Protein AF-A0A8J9RQD0-F1 (afdb_monomer)

Structure (mmCIF, N/CA/C/O backbone):
data_AF-A0A8J9RQD0-F1
#
_entry.id   AF-A0A8J9RQD0-F1
#
loop_
_atom_site.group_PDB
_atom_site.id
_atom_site.type_symbol
_atom_site.label_atom_id
_atom_site.label_alt_id
_atom_site.label_comp_id
_atom_site.label_asym_id
_atom_site.label_entity_id
_atom_site.label_seq_id
_atom_site.pdbx_PDB_ins_code
_atom_site.Cartn_x
_atom_site.Cartn_y
_atom_site.Cartn_z
_atom_site.occupancy
_atom_site.B_iso_or_equiv
_atom_site.auth_seq_id
_atom_site.auth_comp_id
_atom_site.auth_asym_id
_atom_site.auth_atom_id
_atom_site.pdbx_PDB_model_num
ATOM 1 N N . MET A 1 1 ? 3.230 -4.554 13.600 1.00 81.38 1 MET A N 1
ATOM 2 C CA . MET A 1 1 ? 1.837 -4.261 14.016 1.00 81.38 1 MET A CA 1
ATOM 3 C C . MET A 1 1 ? 1.713 -3.074 14.984 1.00 81.38 1 MET A C 1
ATOM 5 O O . MET A 1 1 ? 0.999 -2.140 14.651 1.00 81.38 1 MET A O 1
ATOM 9 N N . SER A 1 2 ? 2.379 -3.054 16.151 1.00 90.56 2 SER A N 1
ATOM 10 C CA . SER A 1 2 ? 2.193 -1.995 17.175 1.00 90.56 2 SER A CA 1
ATOM 11 C C . SER A 1 2 ? 2.516 -0.573 16.692 1.00 90.56 2 SER A C 1
ATOM 13 O O . SER A 1 2 ? 1.744 0.348 16.950 1.00 90.56 2 SER A O 1
ATOM 15 N N . LEU A 1 3 ? 3.617 -0.399 15.952 1.00 93.81 3 LEU A N 1
ATOM 16 C CA . LEU A 1 3 ? 3.977 0.883 15.334 1.00 93.81 3 LEU A CA 1
ATOM 17 C C . LEU A 1 3 ? 2.898 1.364 14.356 1.00 93.81 3 LEU A C 1
ATOM 19 O O . LEU A 1 3 ? 2.492 2.519 14.419 1.00 93.81 3 LEU A O 1
ATOM 23 N N . PHE A 1 4 ? 2.407 0.466 13.497 1.00 94.44 4 PHE A N 1
ATOM 24 C CA . PHE A 1 4 ? 1.380 0.783 12.505 1.00 94.44 4 PHE A CA 1
ATOM 25 C C . PHE A 1 4 ? 0.093 1.281 13.169 1.00 94.44 4 PHE A C 1
ATOM 27 O O . PHE A 1 4 ? -0.372 2.367 12.840 1.00 94.44 4 PHE A O 1
ATOM 34 N N . ARG A 1 5 ? -0.418 0.556 14.179 1.00 95.50 5 ARG A N 1
ATOM 35 C CA . ARG A 1 5 ? -1.588 0.994 14.961 1.00 95.50 5 ARG A CA 1
ATOM 36 C C . ARG A 1 5 ? -1.371 2.385 15.552 1.00 95.50 5 ARG A C 1
ATOM 38 O O . ARG A 1 5 ? -2.235 3.235 15.407 1.00 95.50 5 ARG A O 1
ATOM 45 N N . ARG A 1 6 ? -0.212 2.634 16.170 1.00 97.00 6 ARG A N 1
ATOM 46 C CA . ARG A 1 6 ? 0.107 3.945 16.754 1.00 97.00 6 ARG A CA 1
ATOM 47 C C . ARG A 1 6 ? 0.029 5.065 15.717 1.00 97.00 6 ARG A C 1
ATOM 49 O O . ARG A 1 6 ? -0.615 6.068 15.972 1.00 97.00 6 ARG A O 1
ATOM 56 N N . LYS A 1 7 ? 0.607 4.863 14.531 1.00 96.88 7 LYS A N 1
ATOM 57 C CA . LYS A 1 7 ? 0.544 5.848 13.442 1.00 96.88 7 LYS A CA 1
ATOM 58 C C . LYS A 1 7 ? -0.862 6.054 12.887 1.00 96.88 7 LYS A C 1
ATOM 60 O O . LYS A 1 7 ? -1.206 7.176 12.535 1.00 96.88 7 LYS A O 1
ATOM 65 N N . MET A 1 8 ? -1.687 5.008 12.856 1.00 95.88 8 MET A N 1
ATOM 66 C CA . MET A 1 8 ? -3.107 5.161 12.536 1.00 95.88 8 MET A CA 1
ATOM 67 C C . MET A 1 8 ? -3.838 5.993 13.594 1.00 95.88 8 MET A C 1
ATOM 69 O O . MET A 1 8 ? -4.571 6.901 13.225 1.00 95.88 8 MET A O 1
ATOM 73 N N . ILE A 1 9 ? -3.610 5.732 14.887 1.00 96.12 9 ILE A N 1
ATOM 74 C CA . ILE A 1 9 ? -4.209 6.507 15.988 1.00 96.12 9 ILE A CA 1
ATOM 75 C C . ILE A 1 9 ? -3.805 7.979 15.881 1.00 96.12 9 ILE A C 1
ATOM 77 O O . ILE A 1 9 ? -4.676 8.842 15.933 1.00 96.12 9 ILE A O 1
ATOM 81 N N . ASP A 1 10 ? -2.516 8.263 15.670 1.00 95.88 10 ASP A N 1
ATOM 82 C CA . ASP A 1 10 ? -2.005 9.631 15.519 1.00 95.88 10 ASP A CA 1
ATOM 83 C C . ASP A 1 10 ? -2.705 10.373 14.361 1.00 95.88 10 ASP A C 1
ATOM 85 O O . ASP A 1 10 ? -3.019 11.555 14.477 1.00 95.88 10 ASP A O 1
ATOM 89 N N . ALA A 1 11 ? -2.975 9.682 13.248 1.00 93.25 11 ALA A N 1
ATOM 90 C CA . ALA A 1 11 ? -3.614 10.266 12.068 1.00 93.25 11 ALA A CA 1
ATOM 91 C C . ALA A 1 11 ? -5.146 10.398 12.180 1.00 93.25 11 ALA A C 1
ATOM 93 O O . ALA A 1 11 ? -5.733 11.289 11.563 1.00 93.25 11 ALA A O 1
ATOM 94 N N . ILE A 1 12 ? -5.798 9.500 12.923 1.00 93.38 12 ILE A N 1
ATOM 95 C CA . ILE A 1 12 ? -7.261 9.449 13.096 1.00 93.38 12 ILE A CA 1
ATOM 96 C C . ILE A 1 12 ? -7.713 10.321 14.279 1.00 93.38 12 ILE A C 1
ATOM 98 O O . ILE A 1 12 ? -8.822 10.853 14.265 1.00 93.38 12 ILE A O 1
ATOM 102 N N . GLY A 1 13 ? -6.871 10.467 15.304 1.00 94.44 13 GLY A N 1
ATOM 103 C CA . GLY A 1 13 ? -7.180 11.168 16.554 1.00 94.44 13 GLY A CA 1
ATOM 104 C C . GLY A 1 13 ? -7.944 10.327 17.584 1.00 94.44 13 GLY A C 1
ATOM 105 O O . GLY A 1 13 ? -8.288 10.832 18.650 1.00 94.44 13 GLY A O 1
ATOM 106 N N . SER A 1 14 ? -8.206 9.050 17.297 1.00 92.81 14 SER A N 1
ATOM 107 C CA . SER A 1 14 ? -8.877 8.115 18.207 1.00 92.81 14 SER A CA 1
ATOM 108 C C . SER A 1 14 ? -8.362 6.690 18.018 1.00 92.81 14 SER A C 1
ATOM 110 O O . SER A 1 14 ? -7.900 6.333 16.933 1.00 92.81 14 SER A O 1
ATOM 112 N N . ASP A 1 15 ? -8.479 5.863 19.057 1.00 95.12 15 ASP A N 1
ATOM 113 C CA . ASP A 1 15 ? -8.129 4.440 19.014 1.00 95.12 15 ASP A CA 1
ATOM 114 C C . ASP A 1 15 ? -9.377 3.540 18.984 1.00 95.12 15 ASP A C 1
ATOM 116 O O . ASP A 1 15 ? -10.473 3.957 19.357 1.00 95.12 15 ASP A O 1
ATOM 120 N N . SER A 1 16 ? -9.196 2.293 18.550 1.00 94.19 16 SER A N 1
ATOM 121 C CA . SER A 1 16 ? -10.214 1.246 18.571 1.00 94.19 16 SER A CA 1
ATOM 122 C C . SER A 1 16 ? -10.214 0.496 19.905 1.00 94.19 16 SER A C 1
ATOM 124 O O . SER A 1 16 ? -9.159 0.149 20.445 1.00 94.19 16 SER A O 1
ATOM 126 N N . ASN A 1 17 ? -11.404 0.140 20.391 1.00 94.69 17 ASN A N 1
ATOM 127 C CA . ASN A 1 17 ? -11.563 -0.760 21.539 1.00 94.69 17 ASN A CA 1
ATOM 128 C C . ASN A 1 17 ? -11.160 -2.212 21.217 1.00 94.69 17 ASN A C 1
ATOM 130 O O . ASN A 1 17 ? -10.960 -3.021 22.127 1.00 94.69 17 ASN A O 1
ATOM 134 N N . ASN A 1 18 ? -11.019 -2.550 19.931 1.00 95.12 18 ASN A N 1
ATOM 135 C CA . ASN A 1 18 ? -10.609 -3.876 19.494 1.00 95.12 18 ASN A CA 1
ATOM 136 C C . ASN A 1 18 ? -9.109 -4.116 19.744 1.00 95.12 18 ASN A C 1
ATOM 138 O O . ASN A 1 18 ? -8.298 -3.208 19.984 1.00 95.12 18 ASN A O 1
ATOM 142 N N . LYS A 1 19 ? -8.710 -5.386 19.661 1.00 94.00 19 LYS A N 1
ATOM 143 C CA . LYS A 1 19 ? -7.322 -5.831 19.839 1.00 94.00 19 LYS A CA 1
ATOM 144 C C . LYS A 1 19 ? -6.782 -6.456 18.558 1.00 94.00 19 LYS A C 1
ATOM 146 O O . LYS A 1 19 ? -7.533 -6.842 17.672 1.00 94.00 19 LYS A O 1
ATOM 151 N N . GLY A 1 20 ? -5.456 -6.555 18.478 1.00 94.25 20 GLY A N 1
ATOM 152 C CA . GLY A 1 20 ? -4.785 -7.243 17.378 1.00 94.25 20 GLY A CA 1
ATOM 153 C C . GLY A 1 20 ? -5.142 -6.669 16.006 1.00 94.25 20 GLY A C 1
ATOM 154 O O . GLY A 1 20 ? -5.131 -5.452 15.815 1.00 94.25 20 GLY A O 1
ATOM 155 N N . TYR A 1 21 ? -5.430 -7.563 15.064 1.00 95.38 21 TYR A N 1
ATOM 156 C CA . TYR A 1 21 ? -5.749 -7.218 13.681 1.00 95.38 21 TYR A CA 1
ATOM 157 C C . TYR A 1 21 ? -7.105 -6.514 13.543 1.00 95.38 21 TYR A C 1
ATOM 159 O O . TYR A 1 21 ? -7.218 -5.566 12.772 1.00 95.38 21 TYR A O 1
ATOM 167 N N . ASP A 1 22 ? -8.097 -6.889 14.351 1.00 95.19 22 ASP A N 1
ATOM 168 C CA . ASP A 1 22 ? -9.445 -6.306 14.298 1.00 95.19 22 ASP A CA 1
ATOM 169 C C . ASP A 1 22 ? -9.432 -4.806 14.602 1.00 95.19 22 ASP A C 1
ATOM 171 O O . ASP A 1 22 ? -10.215 -4.043 14.043 1.00 95.19 22 ASP A O 1
ATOM 175 N N . ALA A 1 23 ? -8.488 -4.356 15.436 1.00 95.75 23 ALA A N 1
AT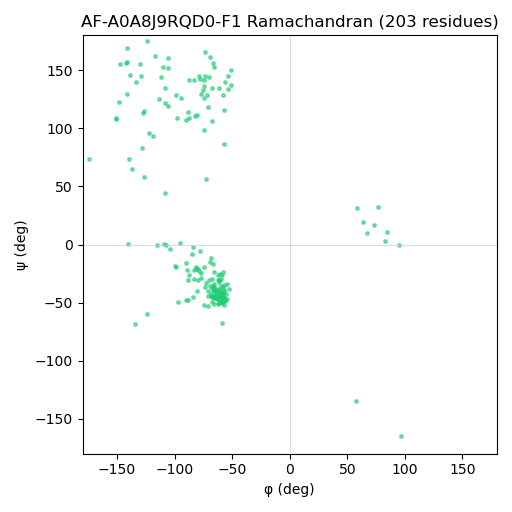OM 176 C CA . ALA A 1 23 ? -8.247 -2.934 15.663 1.00 95.75 23 ALA A CA 1
ATOM 177 C C . ALA A 1 23 ? -7.756 -2.213 14.402 1.00 95.75 23 ALA A C 1
ATOM 179 O O . ALA A 1 23 ? -8.142 -1.078 14.153 1.00 95.75 23 ALA A O 1
ATOM 180 N N . ILE A 1 24 ? -6.910 -2.860 13.596 1.00 95.69 24 ILE A N 1
ATOM 181 C CA . ILE A 1 24 ? -6.403 -2.294 12.339 1.00 95.69 24 ILE A CA 1
ATOM 182 C C . ILE A 1 24 ? -7.529 -2.173 11.313 1.00 95.69 24 ILE A C 1
ATOM 184 O O . ILE A 1 24 ? -7.645 -1.148 10.637 1.00 95.69 24 ILE A O 1
ATOM 188 N N . VAL A 1 25 ? -8.370 -3.203 11.217 1.00 94.56 25 VAL A N 1
ATOM 189 C CA . VAL A 1 25 ? -9.545 -3.209 10.338 1.00 94.56 25 VAL A CA 1
ATOM 190 C C . VAL A 1 25 ? -10.527 -2.116 10.760 1.00 94.56 25 VAL A C 1
ATOM 192 O O . VAL A 1 25 ? -10.986 -1.346 9.919 1.00 94.56 25 VAL A O 1
ATOM 195 N N . ASP A 1 26 ? -10.808 -1.997 12.057 1.00 94.06 26 ASP A N 1
ATOM 196 C CA . ASP A 1 26 ? -11.702 -0.973 12.599 1.00 94.06 26 ASP A CA 1
ATOM 197 C C . ASP A 1 26 ? -11.175 0.450 12.353 1.00 94.06 26 ASP A C 1
ATOM 199 O O . ASP A 1 26 ? -11.858 1.260 11.730 1.00 94.06 26 ASP A O 1
ATOM 203 N N . LEU A 1 27 ? -9.915 0.729 12.708 1.00 95.00 27 LEU A N 1
ATOM 204 C CA . LEU A 1 27 ? -9.274 2.026 12.449 1.00 95.00 27 LEU A CA 1
ATOM 205 C C . LEU A 1 27 ? -9.257 2.375 10.958 1.00 95.00 27 LEU A C 1
ATOM 207 O O . LEU A 1 27 ? -9.454 3.528 10.584 1.00 95.00 27 LEU A O 1
ATOM 211 N N . THR A 1 28 ? -9.065 1.383 10.088 1.00 93.12 28 THR A N 1
ATOM 212 C CA . THR A 1 28 ? -9.139 1.582 8.638 1.00 93.12 28 THR A CA 1
ATOM 213 C C . THR A 1 28 ? -10.544 2.007 8.210 1.00 93.12 28 THR A C 1
ATOM 215 O O . THR A 1 28 ? -10.695 2.946 7.427 1.00 93.12 28 THR A O 1
ATOM 218 N N . ARG A 1 29 ? -11.587 1.327 8.705 1.00 90.25 29 ARG A N 1
ATOM 219 C CA . ARG A 1 29 ? -12.979 1.684 8.392 1.00 90.25 29 ARG A CA 1
ATOM 220 C C . ARG A 1 29 ? -13.294 3.095 8.878 1.00 90.25 29 ARG A C 1
ATOM 222 O O . ARG A 1 29 ? -13.871 3.872 8.119 1.00 90.25 29 ARG A O 1
ATOM 229 N N . VAL A 1 30 ? -12.848 3.443 10.086 1.00 90.88 30 VAL A N 1
ATOM 230 C CA . VAL A 1 30 ? -12.960 4.798 10.637 1.00 90.88 30 VAL A CA 1
ATOM 231 C C . VAL A 1 30 ? -12.281 5.805 9.709 1.00 90.88 30 VAL A C 1
ATOM 233 O O . VAL A 1 30 ? -12.948 6.739 9.270 1.00 90.88 30 VAL A O 1
ATOM 236 N N . LEU A 1 31 ? -11.024 5.574 9.316 1.00 91.12 31 LEU A N 1
ATOM 237 C CA . LEU A 1 31 ? -10.273 6.445 8.403 1.00 91.12 31 LEU A CA 1
ATOM 238 C C . LEU A 1 31 ? -10.984 6.645 7.054 1.00 91.12 31 LEU A C 1
ATOM 240 O O . LEU A 1 31 ? -11.004 7.752 6.517 1.00 91.12 31 LEU A O 1
ATOM 244 N N . ASN A 1 32 ? -11.584 5.589 6.502 1.00 86.81 32 ASN A N 1
ATOM 245 C CA . ASN A 1 32 ? -12.337 5.672 5.250 1.00 86.81 32 ASN A CA 1
ATOM 246 C C . ASN A 1 32 ? -13.684 6.399 5.421 1.00 86.81 32 ASN A C 1
ATOM 248 O O . ASN A 1 32 ? -14.135 7.082 4.509 1.00 86.81 32 ASN A O 1
ATOM 252 N N . SER A 1 33 ? -14.331 6.275 6.583 1.00 84.25 33 SER A N 1
ATOM 253 C CA . SER A 1 33 ? -15.622 6.924 6.859 1.00 84.25 33 SER A CA 1
ATOM 254 C C . SER A 1 33 ? -15.518 8.384 7.314 1.00 84.25 33 SER A C 1
ATOM 256 O O . SER A 1 33 ? -16.429 9.163 7.037 1.00 84.25 33 SER A O 1
ATOM 258 N N . GLN A 1 34 ? -14.431 8.767 7.990 1.00 83.62 34 GLN A N 1
ATOM 259 C CA . GLN A 1 34 ? -14.234 10.118 8.526 1.00 83.62 34 GLN A CA 1
ATOM 260 C C . GLN A 1 34 ? -14.058 11.164 7.425 1.00 83.62 34 GLN A C 1
ATOM 262 O O . GLN A 1 34 ? -14.394 12.330 7.619 1.00 83.62 34 GLN A O 1
ATOM 267 N N . SER A 1 35 ? -13.510 10.763 6.281 1.00 76.50 35 SER A N 1
ATOM 268 C CA . SER A 1 35 ? -13.309 11.665 5.156 1.00 76.50 35 SER A CA 1
ATOM 269 C C . SER A 1 35 ? -14.614 11.905 4.402 1.00 76.50 35 SER A C 1
ATOM 271 O O . SER A 1 35 ? -15.429 10.998 4.212 1.00 76.50 35 SER A O 1
ATOM 273 N N . ASN A 1 36 ? -14.801 13.144 3.948 1.00 74.44 36 ASN A N 1
ATOM 274 C CA . ASN A 1 36 ? -15.935 13.519 3.102 1.00 74.44 36 ASN A CA 1
ATOM 275 C C . ASN A 1 36 ? -15.687 13.196 1.625 1.00 74.44 36 ASN A C 1
ATOM 277 O O . ASN A 1 36 ? -16.644 13.050 0.872 1.00 74.44 36 ASN A O 1
ATOM 281 N N . ASN A 1 37 ? -14.421 13.065 1.223 1.00 80.81 37 ASN A N 1
ATOM 282 C CA . ASN A 1 37 ? -14.022 12.667 -0.119 1.00 80.81 37 ASN A CA 1
ATOM 283 C C . ASN A 1 37 ? -12.991 11.512 -0.060 1.00 80.81 37 ASN A C 1
ATOM 285 O O . ASN A 1 37 ? -12.273 11.373 0.937 1.00 80.81 37 ASN A O 1
ATOM 289 N N . PRO A 1 38 ? -12.881 10.681 -1.116 1.00 85.06 38 PRO A N 1
ATOM 290 C CA . PRO A 1 38 ? -11.891 9.601 -1.172 1.00 85.06 38 PRO A CA 1
ATOM 291 C C . PRO A 1 38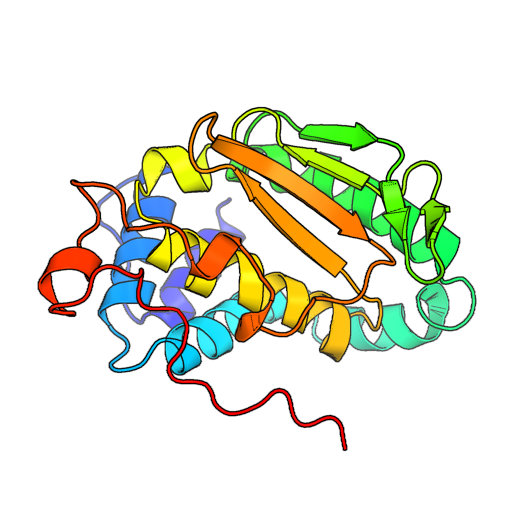 ? -10.436 10.087 -1.112 1.00 85.06 38 PRO A C 1
ATOM 293 O O . PRO A 1 38 ? -9.563 9.391 -0.588 1.00 85.06 38 PRO A O 1
ATOM 296 N N . ARG A 1 39 ? -10.161 11.289 -1.632 1.00 88.62 39 ARG A N 1
ATOM 297 C CA . ARG A 1 39 ? -8.806 11.833 -1.757 1.00 88.62 39 ARG A CA 1
ATOM 298 C C . ARG A 1 39 ? -8.158 12.126 -0.404 1.00 88.62 39 ARG A C 1
ATOM 300 O O . ARG A 1 39 ? -6.979 11.828 -0.224 1.00 88.62 39 ARG A O 1
ATOM 307 N N . ASP A 1 40 ? -8.915 12.631 0.558 1.00 90.31 40 ASP A N 1
ATOM 308 C CA . ASP A 1 40 ? -8.453 12.914 1.915 1.00 90.31 40 ASP A CA 1
ATOM 309 C C . ASP A 1 40 ? -8.006 11.625 2.606 1.00 90.31 40 ASP A C 1
ATOM 311 O O . ASP A 1 40 ? -6.935 11.583 3.215 1.00 90.31 40 ASP A O 1
ATOM 315 N N . THR A 1 41 ? -8.781 10.543 2.459 1.00 91.50 41 THR A N 1
ATOM 316 C CA . THR A 1 41 ? -8.395 9.214 2.954 1.00 91.50 41 THR A CA 1
ATOM 317 C C . THR A 1 41 ? -7.104 8.750 2.299 1.00 91.50 41 THR A C 1
ATOM 319 O O . THR A 1 41 ? -6.222 8.242 2.995 1.00 91.50 41 THR A O 1
ATOM 322 N N . GLN A 1 42 ? -6.944 8.969 0.992 1.00 94.06 42 GLN A N 1
ATOM 323 C CA . GLN A 1 42 ? -5.737 8.554 0.288 1.00 94.06 42 GLN A CA 1
ATOM 324 C C . GLN A 1 42 ? -4.495 9.324 0.763 1.00 94.06 42 GLN A C 1
ATOM 326 O O . GLN A 1 42 ? -3.465 8.715 1.059 1.00 94.06 42 GLN A O 1
ATOM 331 N N . ILE A 1 43 ? -4.603 10.651 0.896 1.00 94.69 43 ILE A N 1
ATOM 332 C CA . ILE A 1 43 ? -3.523 11.521 1.383 1.00 94.69 43 ILE A CA 1
ATOM 333 C C . ILE A 1 43 ? -3.137 11.137 2.811 1.00 94.69 43 ILE A C 1
ATOM 335 O O . ILE A 1 43 ? -1.956 10.909 3.081 1.00 94.69 43 ILE A O 1
ATOM 339 N N . LYS A 1 44 ? -4.119 11.009 3.713 1.00 95.25 44 LYS A N 1
ATOM 340 C CA . LYS A 1 44 ? -3.876 10.602 5.104 1.00 95.25 44 LYS A CA 1
ATOM 341 C C . LYS A 1 44 ? -3.228 9.223 5.179 1.00 95.25 44 LYS A C 1
ATOM 343 O O . LYS A 1 44 ? -2.270 9.036 5.921 1.00 95.25 44 LYS A O 1
ATOM 348 N N . THR A 1 45 ? -3.688 8.266 4.375 1.00 96.25 45 THR A N 1
ATOM 349 C CA . THR A 1 45 ? -3.092 6.923 4.329 1.00 96.25 45 THR A CA 1
ATOM 350 C C . THR A 1 45 ? -1.641 6.974 3.853 1.00 96.25 45 THR A C 1
ATOM 352 O O . THR A 1 45 ? -0.774 6.362 4.474 1.00 96.25 45 THR A O 1
ATOM 355 N N . ARG A 1 46 ? -1.330 7.746 2.804 1.00 96.75 46 ARG A N 1
ATOM 356 C CA . ARG A 1 46 ? 0.054 7.927 2.339 1.00 96.75 46 ARG A CA 1
ATOM 357 C C . ARG A 1 46 ? 0.932 8.573 3.414 1.00 96.75 46 ARG A C 1
ATOM 359 O O . ARG A 1 46 ? 2.076 8.164 3.587 1.00 96.75 46 ARG A O 1
ATOM 366 N N . GLN A 1 47 ? 0.407 9.537 4.171 1.00 96.25 47 GLN A N 1
ATOM 367 C CA . GLN A 1 47 ? 1.114 10.129 5.312 1.00 96.25 47 GLN A CA 1
ATOM 368 C C . GLN A 1 47 ? 1.368 9.108 6.429 1.00 96.25 47 GLN A C 1
ATOM 370 O O . GLN A 1 47 ? 2.466 9.087 6.987 1.00 96.25 47 GLN A O 1
ATOM 375 N N . ILE A 1 48 ? 0.405 8.224 6.719 1.00 96.62 48 ILE A N 1
ATOM 376 C CA . ILE A 1 48 ? 0.605 7.103 7.647 1.00 96.62 48 ILE A CA 1
ATOM 377 C C . ILE A 1 48 ? 1.747 6.218 7.142 1.00 96.62 48 ILE A C 1
ATOM 379 O O . ILE A 1 48 ? 2.672 5.975 7.913 1.00 96.62 48 ILE A O 1
ATOM 383 N N . LEU A 1 49 ? 1.738 5.806 5.866 1.00 95.81 49 LEU A N 1
ATOM 384 C CA . LEU A 1 49 ? 2.810 5.000 5.262 1.00 95.81 49 LEU A CA 1
ATOM 385 C C . LEU A 1 49 ? 4.178 5.679 5.395 1.00 95.81 49 LEU A C 1
ATOM 387 O O . LEU A 1 49 ? 5.123 5.057 5.872 1.00 95.81 49 LEU A O 1
ATOM 391 N N . LEU A 1 50 ? 4.268 6.968 5.057 1.00 95.88 50 LEU A N 1
ATOM 392 C CA . LEU A 1 50 ? 5.487 7.764 5.217 1.00 95.88 50 LEU A CA 1
ATOM 393 C C . LEU A 1 50 ? 5.978 7.790 6.666 1.00 95.88 50 LEU A C 1
ATOM 395 O O . LEU A 1 50 ? 7.170 7.636 6.917 1.00 95.88 50 LEU A O 1
ATOM 399 N N . SER A 1 51 ? 5.064 7.936 7.626 1.00 96.38 51 SER A N 1
ATOM 400 C CA . SER A 1 51 ? 5.397 8.016 9.051 1.00 96.38 51 SER A CA 1
ATOM 401 C C . SER A 1 51 ? 5.931 6.709 9.652 1.00 96.38 51 SER A C 1
ATOM 403 O O . SER A 1 51 ? 6.427 6.719 10.781 1.00 96.38 51 SER A O 1
ATOM 405 N N . LEU A 1 52 ? 5.832 5.587 8.926 1.00 94.81 52 LEU A N 1
ATOM 406 C CA . LEU A 1 52 ? 6.428 4.309 9.328 1.00 94.81 52 LEU A CA 1
ATOM 407 C C . LEU A 1 52 ? 7.946 4.297 9.146 1.00 94.81 52 LEU A C 1
ATOM 409 O O . LEU A 1 52 ? 8.622 3.471 9.760 1.00 94.81 52 LEU A O 1
ATOM 413 N N . PHE A 1 53 ? 8.473 5.203 8.326 1.00 94.06 53 PHE A N 1
ATOM 414 C CA . PHE A 1 53 ? 9.887 5.291 8.006 1.00 94.06 53 PHE A CA 1
ATOM 415 C C . PHE A 1 53 ? 10.512 6.547 8.625 1.00 94.06 53 PHE A C 1
ATOM 417 O O . PHE A 1 53 ? 9.836 7.561 8.819 1.00 94.06 53 PHE A O 1
ATOM 424 N N . PRO A 1 54 ? 11.822 6.526 8.918 1.00 95.31 54 PRO A N 1
ATOM 425 C CA . PRO A 1 54 ? 12.564 7.751 9.185 1.00 95.31 54 PRO A CA 1
ATOM 426 C C . PRO A 1 54 ? 12.427 8.731 8.010 1.00 95.31 54 PRO A C 1
ATOM 428 O O . PRO A 1 54 ? 12.510 8.318 6.855 1.00 95.31 54 PRO A O 1
ATOM 431 N N . SER A 1 55 ? 12.272 10.029 8.284 1.00 93.38 55 SER A N 1
ATOM 432 C CA . SER A 1 55 ? 12.005 11.055 7.257 1.00 93.38 55 SER A CA 1
ATOM 433 C C . SER A 1 55 ? 13.076 11.153 6.163 1.00 93.38 55 SER A C 1
ATOM 435 O O . SER A 1 55 ? 12.776 11.548 5.039 1.00 93.38 55 SER A O 1
ATOM 437 N N . TRP A 1 56 ? 14.317 10.774 6.473 1.00 93.44 56 TRP A N 1
ATOM 438 C CA . TRP A 1 56 ? 15.428 10.756 5.523 1.00 93.44 56 TRP A CA 1
ATOM 439 C C . TRP A 1 56 ? 15.430 9.524 4.607 1.00 93.44 56 TRP A C 1
ATOM 441 O O . TRP A 1 56 ? 16.048 9.565 3.545 1.00 93.44 56 TRP A O 1
ATOM 451 N N . LEU A 1 57 ? 14.761 8.429 4.986 1.00 94.94 57 LEU A N 1
ATOM 452 C CA . LEU A 1 57 ? 14.910 7.139 4.312 1.00 94.94 57 LEU A CA 1
ATOM 453 C C . LEU A 1 57 ? 14.276 7.116 2.908 1.00 94.94 57 LEU A C 1
ATOM 455 O O . LEU A 1 57 ? 15.012 6.790 1.977 1.00 94.94 57 LEU A O 1
ATOM 459 N N . PRO A 1 58 ? 12.993 7.482 2.690 1.00 94.19 58 PRO A N 1
ATOM 460 C CA . PRO A 1 58 ? 12.417 7.496 1.341 1.00 94.19 58 PRO A CA 1
ATOM 461 C C . PRO A 1 58 ? 13.188 8.359 0.320 1.00 94.19 58 PRO A C 1
ATOM 463 O O . PRO A 1 58 ? 13.528 7.840 -0.747 1.00 94.19 58 PRO A O 1
ATOM 466 N N . PRO A 1 59 ? 13.558 9.629 0.610 1.00 93.88 59 PRO A N 1
ATOM 467 C CA . PRO A 1 59 ? 14.306 10.431 -0.358 1.00 93.88 59 PRO A CA 1
ATOM 468 C C . PRO A 1 59 ? 15.717 9.885 -0.607 1.00 93.88 59 PRO A C 1
ATOM 470 O O . PRO A 1 59 ? 16.185 9.911 -1.746 1.00 93.88 59 PRO A O 1
ATOM 473 N N . ALA A 1 60 ? 16.386 9.347 0.419 1.00 93.56 60 ALA A N 1
ATOM 474 C CA . ALA A 1 60 ? 17.684 8.706 0.247 1.00 93.56 60 ALA A CA 1
ATOM 475 C C . ALA A 1 60 ? 17.567 7.443 -0.624 1.00 93.56 60 ALA A C 1
ATOM 477 O O . ALA A 1 60 ? 18.349 7.274 -1.558 1.00 93.56 60 ALA A O 1
ATOM 478 N N . PHE A 1 61 ? 16.557 6.599 -0.384 1.00 93.88 61 PHE A N 1
ATOM 479 C CA . PHE A 1 61 ? 16.287 5.403 -1.184 1.00 93.88 61 PHE A CA 1
ATOM 480 C C . PHE A 1 61 ? 16.079 5.746 -2.664 1.00 93.88 61 PHE A C 1
ATOM 482 O O . PHE A 1 61 ? 16.709 5.155 -3.540 1.00 93.88 61 PHE A O 1
ATOM 489 N N . LYS A 1 62 ? 15.270 6.775 -2.938 1.00 92.5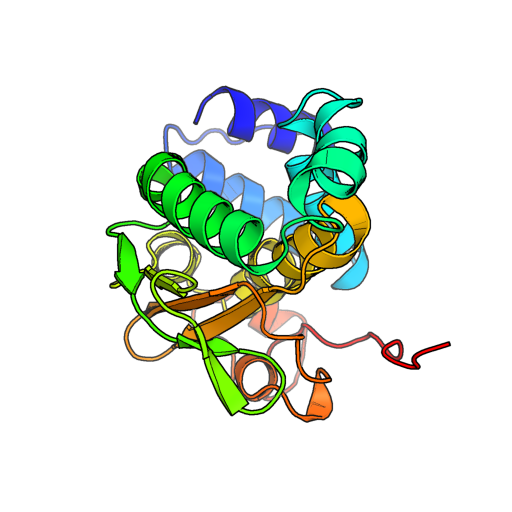0 62 LYS A N 1
ATOM 490 C CA . LYS A 1 62 ? 15.004 7.278 -4.290 1.00 92.50 62 LYS A CA 1
ATOM 491 C C . LYS A 1 62 ? 16.274 7.664 -5.048 1.00 92.50 62 LYS A C 1
ATOM 493 O O . LYS A 1 62 ? 16.388 7.380 -6.240 1.00 92.50 62 LYS A O 1
ATOM 498 N N . VAL A 1 63 ? 17.217 8.332 -4.382 1.00 93.75 63 VAL A N 1
ATOM 499 C CA . VAL A 1 63 ? 18.463 8.810 -5.004 1.00 93.75 63 VAL A CA 1
ATOM 500 C C . VAL A 1 63 ? 19.511 7.702 -5.115 1.00 93.75 63 VAL A C 1
ATOM 502 O O . VAL A 1 63 ? 20.185 7.622 -6.137 1.00 93.75 63 VAL A O 1
ATOM 505 N N . MET A 1 64 ? 19.642 6.851 -4.096 1.00 92.38 64 MET A N 1
ATOM 506 C CA . MET A 1 64 ? 20.713 5.851 -4.015 1.00 92.38 64 MET A CA 1
ATOM 507 C C . MET A 1 64 ? 20.380 4.528 -4.708 1.00 92.38 64 MET A C 1
ATOM 509 O O . MET A 1 64 ? 21.300 3.836 -5.130 1.00 92.38 64 MET A O 1
ATOM 513 N N . PHE A 1 6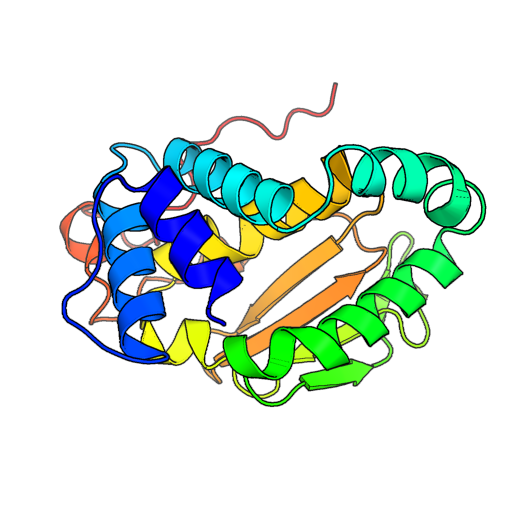5 ? 19.098 4.173 -4.830 1.00 92.75 65 PHE A N 1
ATOM 514 C CA . PHE A 1 65 ? 18.669 2.882 -5.371 1.00 92.75 65 PHE A CA 1
ATOM 515 C C . PHE A 1 65 ? 17.715 3.049 -6.555 1.00 92.75 65 PHE A C 1
ATOM 517 O O . PHE A 1 65 ? 18.068 2.643 -7.661 1.00 92.75 65 PHE A O 1
ATOM 524 N N . SER A 1 66 ? 16.558 3.702 -6.377 1.00 91.50 66 SER A N 1
ATOM 525 C CA . SER A 1 66 ? 15.495 3.695 -7.400 1.00 91.50 66 SER A CA 1
ATOM 526 C C . SER A 1 66 ? 15.920 4.289 -8.741 1.00 91.50 66 SER A C 1
ATOM 528 O O . SER A 1 66 ? 15.594 3.742 -9.789 1.00 91.50 66 SER A O 1
ATOM 530 N N . LYS A 1 67 ? 16.664 5.401 -8.719 1.00 90.06 67 LYS A N 1
ATOM 531 C CA . LYS A 1 67 ? 17.186 6.045 -9.933 1.00 90.06 67 LYS A CA 1
ATOM 532 C C . LYS A 1 67 ? 18.365 5.300 -10.577 1.00 90.06 67 LYS A C 1
ATOM 534 O O . LYS A 1 67 ? 18.305 5.083 -11.784 1.00 90.06 67 LYS A O 1
ATOM 539 N N . PRO A 1 68 ? 19.442 4.947 -9.847 1.00 94.06 68 PRO A N 1
ATOM 540 C CA . PRO A 1 68 ? 20.606 4.314 -10.469 1.00 94.06 68 PRO A CA 1
ATOM 541 C C . PRO A 1 68 ? 20.397 2.831 -10.798 1.00 94.06 68 PRO A C 1
ATOM 543 O O . PRO A 1 68 ? 21.027 2.326 -11.721 1.00 94.06 68 PRO A O 1
ATOM 546 N N . LEU A 1 69 ? 19.545 2.128 -10.046 1.00 95.31 69 LEU A N 1
ATOM 547 C CA . LEU A 1 69 ? 19.364 0.677 -10.117 1.00 95.31 69 LEU A CA 1
ATOM 548 C C . LEU A 1 69 ? 17.862 0.325 -10.064 1.00 95.31 69 LEU A C 1
ATOM 550 O O . LEU A 1 69 ? 17.407 -0.285 -9.089 1.00 95.31 69 LEU A O 1
ATOM 554 N N . PRO A 1 70 ? 17.063 0.718 -11.074 1.00 93.62 70 PRO A N 1
ATOM 555 C CA . PRO A 1 70 ? 15.602 0.617 -11.024 1.00 93.62 70 PRO A CA 1
ATOM 556 C C . PRO A 1 70 ? 15.100 -0.823 -10.866 1.00 93.62 70 PRO A C 1
ATOM 558 O O . PRO A 1 70 ? 14.253 -1.083 -10.011 1.00 93.62 70 PRO A O 1
ATOM 561 N N . ASP A 1 71 ? 15.659 -1.776 -11.614 1.00 95.12 71 ASP A N 1
ATOM 562 C CA . ASP A 1 71 ? 15.223 -3.178 -11.560 1.00 95.12 71 ASP A CA 1
ATOM 563 C C . ASP A 1 71 ? 15.580 -3.840 -10.226 1.00 95.12 71 ASP A C 1
ATOM 565 O O . ASP A 1 71 ? 14.727 -4.465 -9.595 1.00 95.12 71 ASP A O 1
ATOM 569 N N . LEU A 1 72 ? 16.805 -3.617 -9.733 1.00 96.06 72 LEU A N 1
ATOM 570 C CA . LEU A 1 72 ? 17.220 -4.090 -8.410 1.00 96.06 72 LEU A CA 1
ATOM 571 C C . LEU A 1 72 ? 16.343 -3.486 -7.309 1.00 96.06 72 LEU A C 1
ATOM 573 O O . LEU A 1 72 ? 15.972 -4.169 -6.359 1.00 96.06 72 LEU A O 1
ATOM 577 N N . SER A 1 73 ? 15.986 -2.208 -7.436 1.00 96.56 73 SER A N 1
ATOM 578 C CA . SER A 1 73 ? 15.106 -1.535 -6.480 1.00 96.56 73 SER A CA 1
ATOM 579 C C . SER A 1 73 ? 13.711 -2.144 -6.479 1.00 96.56 73 SER A C 1
ATOM 581 O O . SER A 1 73 ? 13.134 -2.328 -5.408 1.00 96.56 73 SER A O 1
ATOM 583 N N . CYS A 1 74 ? 13.174 -2.496 -7.647 1.00 97.69 74 CYS A N 1
ATOM 584 C CA . CYS A 1 74 ? 11.892 -3.187 -7.751 1.00 97.69 74 CYS A CA 1
ATOM 585 C C . CYS A 1 74 ? 11.948 -4.574 -7.096 1.00 97.69 74 CYS A C 1
ATOM 587 O O . CYS A 1 74 ? 11.083 -4.888 -6.282 1.00 97.69 74 CYS A O 1
ATOM 589 N N . GLN A 1 75 ? 12.992 -5.362 -7.371 1.00 97.94 75 GLN A N 1
ATOM 590 C CA . GLN A 1 75 ? 13.200 -6.682 -6.759 1.00 97.94 75 GLN A CA 1
ATOM 591 C C . GLN A 1 75 ? 13.345 -6.600 -5.235 1.00 97.94 75 GLN A C 1
ATOM 593 O O . GLN A 1 75 ? 12.719 -7.360 -4.495 1.00 97.94 75 GLN A O 1
ATOM 598 N N . LEU A 1 76 ? 14.140 -5.642 -4.749 1.00 96.94 76 LEU A N 1
ATOM 599 C CA . LEU A 1 76 ? 14.339 -5.426 -3.320 1.00 96.94 76 LEU A CA 1
ATOM 600 C C . LEU A 1 76 ? 13.025 -5.052 -2.632 1.00 96.94 76 LEU A C 1
ATOM 602 O O . LEU A 1 76 ? 12.713 -5.608 -1.581 1.00 96.94 76 LEU A O 1
ATOM 606 N N . ASN A 1 77 ? 12.241 -4.142 -3.218 1.00 97.62 77 ASN A N 1
ATOM 607 C CA . ASN A 1 77 ? 10.946 -3.769 -2.653 1.00 97.62 77 ASN A CA 1
ATOM 608 C C . ASN A 1 77 ? 9.953 -4.931 -2.692 1.00 97.62 77 ASN A C 1
ATOM 610 O O . ASN A 1 77 ? 9.285 -5.153 -1.688 1.00 97.62 77 ASN A O 1
ATOM 614 N N . ALA A 1 78 ? 9.915 -5.728 -3.763 1.00 98.06 78 ALA A N 1
ATOM 615 C CA . ALA A 1 78 ? 9.093 -6.935 -3.812 1.00 98.06 78 ALA A CA 1
ATOM 616 C C . ALA A 1 78 ? 9.438 -7.900 -2.666 1.00 98.06 78 ALA A C 1
ATOM 618 O O . ALA A 1 78 ? 8.566 -8.322 -1.899 1.00 98.06 78 ALA A O 1
ATOM 619 N N . TRP A 1 79 ? 10.726 -8.179 -2.471 1.00 97.75 79 TRP A N 1
ATOM 620 C CA . TRP A 1 79 ? 11.193 -9.061 -1.405 1.00 97.75 79 TRP A CA 1
ATOM 621 C C . TRP A 1 79 ? 10.903 -8.503 -0.003 1.00 97.75 79 TRP A C 1
ATOM 623 O O . TRP A 1 79 ? 10.370 -9.214 0.852 1.00 97.75 79 TRP A O 1
ATOM 633 N N . VAL A 1 80 ? 11.181 -7.217 0.234 1.00 96.25 80 VAL A N 1
ATOM 634 C CA . VAL A 1 80 ? 10.901 -6.551 1.517 1.00 96.25 80 VAL A CA 1
ATOM 635 C C . VAL A 1 80 ? 9.399 -6.512 1.804 1.00 96.25 80 VAL A C 1
ATOM 637 O O . VAL A 1 80 ? 8.994 -6.802 2.931 1.00 96.25 80 VAL A O 1
ATOM 640 N N . THR A 1 81 ? 8.557 -6.205 0.814 1.00 96.50 81 THR A N 1
ATOM 641 C CA . THR A 1 81 ? 7.094 -6.233 0.953 1.00 96.50 81 THR A CA 1
ATOM 642 C C . THR A 1 81 ? 6.607 -7.636 1.304 1.00 96.50 81 THR A C 1
ATOM 644 O O . THR A 1 81 ? 5.854 -7.785 2.267 1.00 96.50 81 THR A O 1
ATOM 647 N N . MET A 1 82 ? 7.079 -8.677 0.609 1.00 96.62 82 MET A N 1
ATOM 648 C CA . MET A 1 82 ? 6.752 -10.065 0.952 1.00 96.62 82 MET A CA 1
ATOM 649 C C . MET A 1 82 ? 7.152 -10.391 2.399 1.00 96.62 82 MET A C 1
ATOM 651 O O . MET A 1 82 ? 6.356 -10.952 3.145 1.00 96.62 82 MET A O 1
ATOM 655 N N . LEU A 1 83 ? 8.352 -10.025 2.848 1.00 95.12 83 LEU A N 1
ATOM 656 C CA . LEU A 1 83 ? 8.800 -10.359 4.204 1.00 95.12 83 LEU A CA 1
ATOM 657 C C . LEU A 1 83 ? 8.072 -9.582 5.305 1.00 95.12 83 LEU A C 1
ATOM 659 O O . LEU A 1 83 ? 7.768 -10.135 6.360 1.00 95.12 83 LEU A O 1
ATOM 663 N N . THR A 1 84 ? 7.805 -8.296 5.085 1.00 92.56 84 THR A N 1
ATOM 664 C CA . THR A 1 84 ? 7.371 -7.384 6.156 1.00 92.56 84 THR A CA 1
ATOM 665 C C . THR A 1 84 ? 5.866 -7.145 6.200 1.00 92.56 84 THR A C 1
ATOM 667 O O . THR A 1 84 ? 5.353 -6.728 7.241 1.00 92.56 84 THR A O 1
ATOM 670 N N . CYS A 1 85 ? 5.134 -7.434 5.120 1.00 92.62 85 CYS A N 1
ATOM 671 C CA . CYS A 1 85 ? 3.705 -7.129 5.014 1.00 92.62 85 CYS A CA 1
ATOM 672 C C . CYS A 1 85 ? 2.789 -8.359 5.102 1.00 92.62 85 CYS A C 1
ATOM 674 O O . CYS A 1 85 ? 1.571 -8.189 5.113 1.00 92.62 85 CYS A O 1
ATOM 676 N N . GLN A 1 86 ? 3.324 -9.577 5.249 1.00 93.69 86 GLN A N 1
ATOM 677 C CA . GLN A 1 86 ? 2.508 -10.797 5.391 1.00 93.69 86 GLN A CA 1
ATOM 678 C C . GLN A 1 86 ? 1.565 -10.768 6.603 1.00 93.69 86 GLN A C 1
ATOM 680 O O . GLN A 1 86 ? 0.431 -11.227 6.522 1.00 93.69 86 GLN A O 1
ATOM 685 N N . TRP A 1 87 ? 1.976 -10.163 7.723 1.00 94.31 87 TRP A N 1
ATOM 686 C CA . TRP A 1 87 ? 1.089 -10.014 8.887 1.00 94.31 87 TRP A CA 1
ATOM 687 C C . TRP A 1 87 ? -0.151 -9.153 8.584 1.00 94.31 87 TRP A C 1
ATOM 689 O O . TRP A 1 87 ? -1.171 -9.294 9.261 1.00 94.31 87 TRP A O 1
ATOM 699 N N . LEU A 1 88 ? -0.045 -8.243 7.605 1.00 94.88 88 LEU A N 1
ATOM 700 C CA . LEU A 1 88 ? -1.106 -7.327 7.197 1.00 94.88 88 LEU A CA 1
ATOM 701 C C . LEU A 1 88 ? -1.970 -7.935 6.089 1.00 94.88 88 LEU A C 1
ATOM 703 O O . LEU A 1 88 ? -3.195 -7.878 6.167 1.00 94.88 88 LEU A O 1
ATOM 707 N N . MET A 1 89 ? -1.322 -8.491 5.065 1.00 95.44 89 MET A N 1
ATOM 708 C CA . MET A 1 89 ? -1.967 -8.908 3.821 1.00 95.44 89 MET A CA 1
ATOM 709 C C . MET A 1 89 ? -2.280 -10.406 3.764 1.00 95.44 89 MET A C 1
ATOM 711 O O . MET A 1 89 ? -3.156 -10.781 3.007 1.00 95.44 89 MET A O 1
ATOM 715 N N . GLY A 1 90 ? -1.652 -11.256 4.576 1.00 95.62 90 GLY A N 1
ATOM 716 C CA . GLY A 1 90 ? -1.756 -12.715 4.451 1.00 95.62 90 GLY A CA 1
ATOM 717 C C . GLY A 1 90 ? -0.585 -13.322 3.665 1.00 95.62 90 GLY A C 1
ATOM 718 O O . GLY A 1 90 ? 0.438 -12.655 3.515 1.00 95.62 90 GLY A O 1
ATOM 719 N N . PRO A 1 91 ? -0.691 -14.586 3.211 1.00 96.62 91 PRO A N 1
ATOM 720 C CA . PRO A 1 91 ? 0.366 -15.276 2.469 1.00 96.62 91 PRO A CA 1
ATOM 721 C C . PRO A 1 91 ? 0.760 -14.537 1.184 1.00 96.62 91 PRO A C 1
ATOM 723 O O . PRO A 1 91 ? -0.095 -14.200 0.362 1.00 96.62 91 PRO A O 1
ATOM 726 N N . CYS A 1 92 ? 2.064 -14.302 1.019 1.00 97.56 92 CYS A N 1
ATOM 727 C CA . CYS A 1 92 ? 2.629 -13.582 -0.120 1.00 97.56 92 CYS A CA 1
ATOM 728 C C . CYS A 1 92 ? 3.769 -14.381 -0.752 1.00 97.56 92 CYS A C 1
ATOM 730 O O . CYS A 1 92 ? 4.566 -14.993 -0.039 1.00 97.56 92 CYS A O 1
ATOM 732 N N . LYS A 1 93 ? 3.906 -14.299 -2.076 1.00 97.50 93 LYS A N 1
ATOM 733 C CA . LYS A 1 93 ? 5.016 -14.897 -2.828 1.00 97.50 93 LYS A CA 1
ATOM 734 C C . LYS A 1 93 ? 5.581 -13.891 -3.820 1.00 97.50 93 LYS A C 1
ATOM 736 O O . LYS A 1 93 ? 4.824 -13.158 -4.448 1.00 97.50 93 LYS A O 1
ATOM 741 N N . VAL A 1 94 ? 6.904 -13.866 -3.960 1.00 98.38 94 VAL A N 1
ATOM 742 C CA . VAL A 1 94 ? 7.553 -13.128 -5.050 1.00 98.38 94 VAL A CA 1
ATOM 743 C C . VAL A 1 94 ? 7.352 -13.897 -6.354 1.00 98.38 94 VAL A C 1
ATOM 745 O O . VAL A 1 94 ? 7.488 -15.121 -6.378 1.00 98.38 94 VAL A O 1
ATOM 748 N N . ASN A 1 95 ? 7.021 -13.181 -7.422 1.00 98.50 95 ASN A N 1
ATOM 749 C CA . ASN A 1 95 ? 6.822 -13.733 -8.756 1.00 98.50 95 ASN A CA 1
ATOM 750 C C . ASN A 1 95 ? 7.372 -12.805 -9.845 1.00 98.50 95 ASN A C 1
ATOM 752 O O . ASN A 1 95 ? 7.736 -11.655 -9.590 1.00 98.50 95 ASN A O 1
ATOM 756 N N . ASP A 1 96 ? 7.429 -13.329 -11.065 1.00 98.50 96 ASP A N 1
ATOM 757 C CA . ASP A 1 96 ? 7.725 -12.544 -12.257 1.00 98.50 96 ASP A CA 1
ATOM 758 C C . ASP A 1 96 ? 6.439 -11.872 -12.750 1.00 98.50 96 ASP A C 1
ATOM 760 O O . ASP A 1 96 ? 5.357 -12.462 -12.695 1.00 98.50 96 ASP A O 1
ATOM 764 N N . VAL A 1 97 ? 6.553 -10.630 -13.218 1.00 98.06 97 VAL A N 1
ATOM 765 C CA . VAL A 1 97 ? 5.412 -9.807 -13.651 1.00 98.06 97 VAL A CA 1
ATOM 766 C C . VAL A 1 97 ? 5.768 -8.983 -14.873 1.00 98.06 97 VAL A C 1
ATOM 768 O O . VAL A 1 97 ? 6.934 -8.672 -15.107 1.00 98.06 97 VAL A O 1
ATOM 771 N N . GLU A 1 98 ? 4.756 -8.592 -15.639 1.00 97.00 98 GLU A N 1
ATOM 772 C CA . GLU A 1 98 ? 4.933 -7.569 -16.663 1.00 97.00 98 GLU A CA 1
ATOM 773 C C . GLU A 1 98 ? 5.211 -6.207 -16.009 1.00 97.00 98 GLU A C 1
ATOM 775 O O . GLU A 1 98 ? 4.558 -5.813 -15.036 1.00 97.00 98 GLU A O 1
ATOM 780 N N . VAL A 1 99 ? 6.204 -5.504 -16.544 1.00 96.19 99 VAL A N 1
ATOM 781 C CA . VAL A 1 99 ? 6.611 -4.155 -16.140 1.00 96.19 99 VAL A CA 1
ATOM 782 C C . VA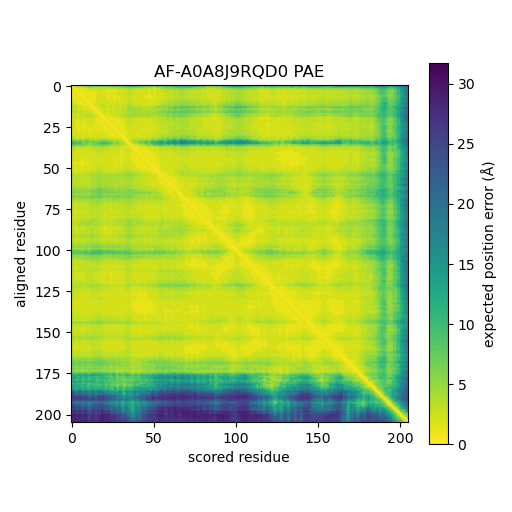L A 1 99 ? 6.584 -3.220 -17.349 1.00 96.19 99 VAL A C 1
ATOM 784 O O . VAL A 1 99 ? 6.342 -3.654 -18.479 1.00 96.19 99 VAL A O 1
ATOM 787 N N . ASP A 1 100 ? 6.834 -1.930 -17.125 1.00 95.50 100 ASP A N 1
ATOM 788 C CA . ASP A 1 100 ? 6.765 -0.919 -18.180 1.00 95.50 100 ASP A CA 1
ATOM 789 C C . ASP A 1 100 ? 7.575 -1.314 -19.429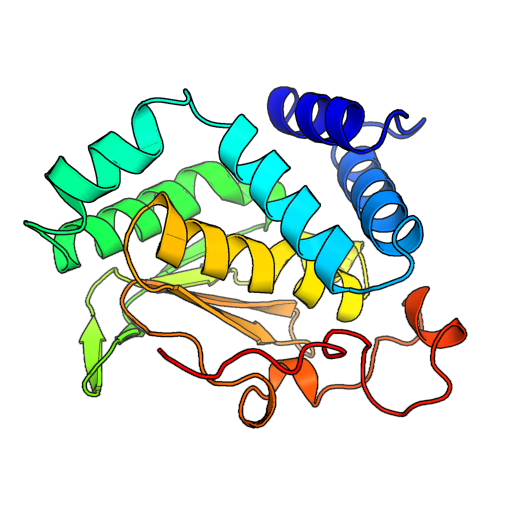 1.00 95.50 100 ASP A C 1
ATOM 791 O O . ASP A 1 100 ? 8.702 -1.817 -19.349 1.00 95.50 100 ASP A O 1
ATOM 795 N N . GLY A 1 101 ? 6.975 -1.081 -20.600 1.00 92.06 101 GLY A N 1
ATOM 796 C CA . GLY A 1 101 ? 7.526 -1.484 -21.897 1.00 92.06 101 GLY A CA 1
ATOM 797 C C . GLY A 1 101 ? 7.217 -2.928 -22.311 1.00 92.06 101 GLY A C 1
ATOM 798 O O . GLY A 1 101 ? 7.812 -3.404 -23.275 1.00 92.06 101 GLY A O 1
ATOM 799 N N . GLY A 1 102 ? 6.317 -3.627 -21.607 1.00 92.12 102 GLY A N 1
ATOM 800 C CA . GLY A 1 102 ? 5.909 -5.003 -21.936 1.00 92.12 102 GLY A CA 1
ATOM 801 C C . GLY A 1 102 ? 6.979 -6.053 -21.616 1.00 92.12 102 GLY A C 1
ATOM 802 O O . GLY A 1 102 ? 6.959 -7.170 -22.130 1.00 92.12 102 GLY A O 1
ATOM 803 N N . ARG A 1 103 ? 7.959 -5.678 -20.791 1.00 94.25 103 ARG A N 1
ATOM 804 C CA . ARG A 1 103 ? 9.064 -6.529 -20.347 1.00 94.25 103 ARG A CA 1
ATOM 805 C C . ARG A 1 103 ? 8.588 -7.470 -19.243 1.00 94.25 103 ARG A C 1
ATOM 807 O O . ARG A 1 103 ? 7.835 -7.057 -18.368 1.00 94.25 103 ARG A O 1
ATOM 814 N N . LEU A 1 104 ? 9.121 -8.692 -19.210 1.00 96.62 104 LEU A N 1
ATOM 815 C CA . LEU A 1 104 ? 9.003 -9.562 -18.039 1.00 96.62 104 LEU A CA 1
ATOM 816 C C . LEU A 1 104 ? 10.053 -9.161 -16.990 1.00 96.62 104 LEU A C 1
ATOM 818 O O . LEU A 1 104 ? 11.256 -9.322 -17.205 1.00 96.62 104 LEU A O 1
ATOM 822 N N . GLY A 1 105 ? 9.602 -8.608 -15.868 1.00 96.31 105 GLY A N 1
ATOM 823 C CA . GLY A 1 105 ? 10.428 -8.247 -14.723 1.00 96.31 105 GLY A CA 1
ATOM 824 C C . GLY A 1 105 ? 10.593 -9.424 -13.767 1.00 96.31 105 GLY A C 1
ATOM 825 O O . GLY A 1 105 ? 9.643 -9.805 -13.080 1.00 96.31 105 GLY A O 1
ATOM 826 N N . SER A 1 106 ? 11.797 -10.000 -13.707 1.00 97.62 106 SER A N 1
ATOM 827 C CA . SER A 1 106 ? 12.051 -11.167 -12.858 1.00 97.62 106 SER A CA 1
ATOM 828 C C . SER A 1 106 ? 12.138 -10.780 -11.382 1.00 97.62 106 SER A C 1
ATOM 830 O O . SER A 1 106 ? 12.905 -9.885 -11.017 1.00 97.62 106 SER A O 1
ATOM 832 N N . GLY A 1 107 ? 11.340 -11.432 -10.536 1.00 98.00 107 GLY A N 1
ATOM 833 C CA . GLY A 1 107 ? 11.265 -11.167 -9.098 1.00 98.00 107 GLY A CA 1
ATOM 834 C C . GLY A 1 107 ? 10.764 -9.765 -8.730 1.00 98.00 107 GLY A C 1
ATOM 835 O O . GLY A 1 107 ? 11.027 -9.296 -7.625 1.00 98.00 107 GLY A O 1
ATOM 836 N N . GLN A 1 108 ? 10.082 -9.075 -9.648 1.00 98.50 108 GLN A N 1
ATOM 837 C CA . GLN A 1 108 ? 9.549 -7.721 -9.442 1.00 98.50 108 GLN A CA 1
ATOM 838 C C . GLN A 1 108 ? 8.075 -7.715 -9.004 1.00 98.50 108 GLN A C 1
ATOM 840 O O . GLN A 1 108 ? 7.480 -6.651 -8.822 1.00 98.50 108 GLN A O 1
ATOM 845 N N . GLY A 1 109 ? 7.473 -8.890 -8.836 1.00 98.50 109 GLY A N 1
ATOM 846 C CA . GLY A 1 109 ? 6.096 -9.055 -8.405 1.00 98.50 109 GLY A CA 1
ATOM 847 C C . GLY A 1 109 ? 5.974 -9.527 -6.963 1.00 98.50 109 GLY A C 1
ATOM 848 O O . GLY A 1 109 ? 6.837 -10.245 -6.456 1.00 98.50 109 GLY A O 1
ATOM 849 N N . VAL A 1 110 ? 4.870 -9.160 -6.311 1.00 98.62 110 VAL A N 1
ATOM 850 C CA . VAL A 1 110 ? 4.392 -9.833 -5.096 1.00 98.62 110 VAL A CA 1
ATOM 851 C C . VAL A 1 110 ? 2.938 -10.224 -5.295 1.00 98.62 110 VAL A C 1
ATOM 853 O O . VAL A 1 110 ? 2.063 -9.361 -5.358 1.00 98.62 110 VAL A O 1
ATOM 856 N N . LEU A 1 111 ? 2.681 -11.525 -5.353 1.00 98.56 111 LEU A N 1
ATOM 857 C CA . LEU A 1 111 ? 1.334 -12.068 -5.324 1.00 98.56 111 LEU A CA 1
ATOM 858 C C . LEU A 1 111 ? 0.918 -12.291 -3.871 1.00 98.56 111 LEU A C 1
ATOM 860 O O . LEU A 1 111 ? 1.482 -13.139 -3.177 1.00 98.56 111 LEU A O 1
ATOM 864 N N . VAL A 1 112 ? -0.082 -11.539 -3.421 1.00 98.44 112 VAL A N 1
ATOM 865 C CA . VAL A 1 112 ? -0.839 -11.859 -2.210 1.00 98.44 112 VAL A CA 1
ATOM 866 C C . VAL A 1 112 ? -1.888 -12.890 -2.606 1.00 98.44 112 VAL A C 1
ATOM 868 O O . VAL A 1 112 ? -2.813 -12.566 -3.348 1.00 98.44 112 VAL A O 1
ATOM 871 N N . GLU A 1 113 ? -1.743 -14.129 -2.137 1.00 97.38 113 GLU A N 1
ATOM 872 C CA . GLU A 1 113 ? -2.585 -15.251 -2.585 1.00 97.38 113 GLU A CA 1
ATOM 873 C C . GLU A 1 113 ? -4.039 -15.084 -2.136 1.00 97.38 113 GLU A C 1
ATOM 875 O O . GLU A 1 113 ? -4.967 -15.396 -2.873 1.00 97.38 113 GLU A O 1
ATOM 880 N N . ARG A 1 114 ? -4.228 -14.552 -0.925 1.00 97.12 114 ARG A N 1
ATOM 881 C CA . ARG A 1 114 ? -5.530 -14.167 -0.384 1.00 97.12 114 ARG A CA 1
ATOM 882 C C . ARG A 1 114 ? -5.345 -13.009 0.588 1.00 97.12 114 ARG A C 1
ATOM 884 O O . ARG A 1 114 ? -4.784 -13.174 1.670 1.00 97.12 114 ARG A O 1
ATOM 891 N N . CYS A 1 115 ? -5.769 -11.823 0.171 1.00 97.62 115 CYS A N 1
ATOM 892 C CA . CYS A 1 115 ? -5.563 -10.574 0.879 1.00 97.62 115 CYS A CA 1
ATOM 893 C C . CYS A 1 115 ? -6.485 -10.478 2.094 1.00 97.62 115 CYS A C 1
ATOM 895 O O . CYS A 1 115 ? -7.632 -10.037 1.991 1.00 97.62 115 CYS A O 1
ATOM 897 N N . ARG A 1 116 ? -5.942 -10.804 3.270 1.00 96.56 116 ARG A N 1
ATOM 898 C CA . ARG A 1 116 ? -6.631 -10.689 4.561 1.00 96.56 116 ARG A CA 1
ATOM 899 C C . ARG A 1 116 ? -7.213 -9.292 4.774 1.00 96.56 116 ARG A C 1
ATOM 901 O O . ARG A 1 116 ? -8.314 -9.155 5.288 1.00 96.56 116 ARG A O 1
ATOM 908 N N . TYR A 1 117 ? -6.500 -8.248 4.352 1.00 94.81 117 TYR A N 1
ATOM 909 C CA . TYR A 1 117 ? -6.964 -6.869 4.510 1.00 94.81 117 TYR A CA 1
ATOM 910 C C . TYR A 1 117 ? -8.222 -6.583 3.687 1.00 94.81 117 TYR A C 1
ATOM 912 O O . TYR A 1 117 ? -9.169 -5.978 4.189 1.00 94.81 117 TYR A O 1
ATOM 920 N N . LEU A 1 118 ? -8.256 -7.037 2.433 1.00 93.62 118 LEU A N 1
ATOM 921 C CA . LEU A 1 118 ? -9.424 -6.898 1.566 1.00 93.62 118 LEU A CA 1
ATOM 922 C C . LEU A 1 118 ? -10.597 -7.748 2.073 1.00 93.62 118 LEU A C 1
ATOM 924 O O . LEU A 1 118 ? -11.719 -7.249 2.147 1.00 93.62 118 LEU A O 1
ATOM 928 N N . GLU A 1 119 ? -10.323 -8.998 2.442 1.00 93.38 119 GLU A N 1
ATOM 929 C CA . GLU A 1 119 ? -11.318 -9.961 2.920 1.00 93.38 119 GLU A CA 1
ATOM 930 C C . GLU A 1 119 ? -12.001 -9.481 4.209 1.00 93.38 119 GLU A C 1
ATOM 932 O O . GLU A 1 119 ? -13.225 -9.376 4.263 1.00 93.38 119 GLU A O 1
ATOM 937 N N . GLU A 1 120 ? -11.218 -9.083 5.214 1.00 92.75 120 GLU A N 1
ATOM 938 C CA . GLU A 1 120 ? -11.733 -8.672 6.525 1.00 92.75 120 GLU A CA 1
ATOM 939 C C . GLU A 1 120 ? -12.404 -7.296 6.481 1.00 92.75 120 GLU A C 1
ATOM 941 O O . GLU A 1 120 ? -13.409 -7.053 7.152 1.00 92.75 120 GLU A O 1
ATOM 946 N N . THR A 1 121 ? -11.883 -6.356 5.683 1.00 90.19 121 THR A N 1
ATOM 947 C CA . THR A 1 121 ? -12.561 -5.060 5.507 1.00 90.19 121 THR A CA 1
ATOM 948 C C . THR A 1 121 ? -13.854 -5.208 4.711 1.00 90.19 121 THR A C 1
ATOM 950 O O . THR A 1 121 ? -14.788 -4.440 4.957 1.00 90.19 121 THR A O 1
ATOM 953 N N . GLY A 1 122 ? -13.921 -6.184 3.796 1.00 87.81 122 GLY A N 1
ATOM 954 C CA . GLY A 1 122 ? -15.105 -6.510 3.006 1.00 87.81 122 GLY A CA 1
ATOM 955 C C . GLY A 1 122 ? -15.607 -5.331 2.177 1.00 87.81 122 GLY A C 1
ATOM 956 O O . GLY A 1 122 ? -16.814 -5.155 2.023 1.00 87.81 122 GLY A O 1
ATOM 957 N N . CYS A 1 123 ? -14.716 -4.447 1.717 1.00 86.56 123 CYS A N 1
ATOM 958 C CA . CYS A 1 123 ? -15.117 -3.188 1.093 1.00 86.56 123 CYS A CA 1
ATOM 959 C C . CYS A 1 123 ? -14.079 -2.715 0.070 1.00 86.56 123 CYS A C 1
ATOM 961 O O . CYS A 1 123 ? -13.000 -2.242 0.425 1.00 86.56 123 CYS A O 1
ATOM 963 N N . ALA A 1 124 ? -14.425 -2.787 -1.218 1.00 88.00 124 ALA A N 1
ATOM 964 C CA . ALA A 1 124 ? -13.536 -2.360 -2.296 1.00 88.00 124 ALA A CA 1
ATOM 965 C C . ALA A 1 124 ? -13.188 -0.858 -2.214 1.00 88.00 124 ALA A C 1
ATOM 967 O O . ALA A 1 124 ? -12.049 -0.493 -2.476 1.00 88.00 124 ALA A O 1
ATOM 968 N N . SER A 1 125 ? -14.090 0.001 -1.716 1.00 86.31 125 SER A N 1
ATOM 969 C CA . SER A 1 125 ? -13.766 1.411 -1.417 1.00 86.31 125 SER A CA 1
ATOM 970 C C . SER A 1 125 ? -12.607 1.550 -0.415 1.00 86.31 125 SER A C 1
ATOM 972 O O . SER A 1 125 ? -11.700 2.347 -0.635 1.00 86.31 125 SER A O 1
ATOM 974 N N . VAL A 1 126 ? -12.583 0.733 0.644 1.00 90.38 126 VAL A N 1
ATOM 975 C CA . VAL A 1 126 ? -11.474 0.715 1.612 1.00 90.38 126 VAL A CA 1
ATOM 976 C C . VAL A 1 126 ? -10.187 0.217 0.950 1.00 90.38 126 VAL A C 1
ATOM 978 O O . VAL A 1 126 ? -9.137 0.835 1.097 1.00 90.38 126 VAL A O 1
ATOM 981 N N . CYS A 1 127 ? -10.260 -0.865 0.172 1.00 92.88 127 CYS A N 1
ATOM 982 C CA . CYS A 1 127 ? -9.109 -1.382 -0.567 1.00 92.88 127 CYS A CA 1
ATOM 983 C C . CYS A 1 127 ? -8.497 -0.331 -1.506 1.00 92.88 127 CYS A C 1
ATOM 985 O O . CYS A 1 127 ? -7.285 -0.120 -1.492 1.00 92.88 127 CYS A O 1
ATOM 987 N N . LEU A 1 128 ? -9.324 0.374 -2.277 1.00 91.69 128 LEU A N 1
ATOM 988 C CA . LEU A 1 128 ? -8.866 1.395 -3.216 1.00 91.69 128 LEU A CA 1
ATOM 989 C C . LEU A 1 128 ? -8.245 2.594 -2.489 1.00 91.69 128 LEU A C 1
ATOM 991 O O . LEU A 1 128 ? -7.118 2.989 -2.793 1.00 91.69 128 LEU A O 1
ATOM 995 N N . ASN A 1 129 ? -8.956 3.144 -1.501 1.00 90.81 129 ASN A N 1
ATOM 996 C CA . ASN A 1 129 ? -8.618 4.436 -0.902 1.00 90.81 129 ASN A CA 1
ATOM 997 C C . ASN A 1 129 ? -7.654 4.350 0.283 1.00 90.81 129 ASN A C 1
ATOM 999 O O . ASN A 1 129 ? -6.992 5.338 0.588 1.00 90.81 129 ASN A O 1
ATOM 1003 N N . SER A 1 130 ? -7.561 3.194 0.941 1.00 92.75 130 SER A N 1
ATOM 1004 C CA . SER A 1 130 ? -6.697 2.973 2.109 1.00 92.75 130 SER A CA 1
ATOM 1005 C C . SER A 1 130 ? -5.587 1.949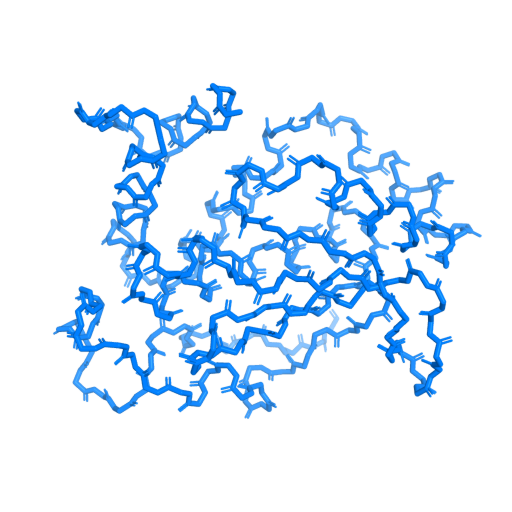 1.861 1.00 92.75 130 SER A C 1
ATOM 1007 O O . SER A 1 130 ? -4.776 1.710 2.751 1.00 92.75 130 SER A O 1
ATOM 1009 N N . CYS A 1 131 ? -5.504 1.354 0.666 1.00 95.62 131 CYS A N 1
ATOM 1010 C CA . CYS A 1 131 ? -4.415 0.443 0.313 1.00 95.62 131 CYS A CA 1
ATOM 1011 C C . CYS A 1 131 ? -3.838 0.739 -1.076 1.00 95.62 131 CYS A C 1
ATOM 1013 O O . CYS A 1 131 ? -2.716 1.238 -1.148 1.00 95.62 131 CYS A O 1
ATOM 1015 N N . LYS A 1 132 ? -4.586 0.507 -2.163 1.00 95.75 132 LYS A N 1
ATOM 1016 C CA . LYS A 1 132 ? -4.082 0.602 -3.546 1.00 95.75 132 LYS A CA 1
ATOM 1017 C C . LYS A 1 132 ? -3.526 1.985 -3.876 1.00 95.75 132 LYS A C 1
ATOM 1019 O O . LYS A 1 132 ? -2.322 2.133 -4.056 1.00 95.75 132 LYS A O 1
ATOM 1024 N N . ILE A 1 133 ? -4.377 3.007 -3.928 1.00 95.62 133 ILE A N 1
ATOM 1025 C CA . ILE A 1 133 ? -3.975 4.339 -4.404 1.00 95.62 133 ILE A CA 1
ATOM 1026 C C . ILE A 1 133 ? -2.857 4.935 -3.535 1.00 95.62 133 ILE A C 1
ATOM 1028 O O . ILE A 1 133 ? -1.847 5.363 -4.094 1.00 95.62 133 ILE A O 1
ATOM 1032 N N . PRO A 1 134 ? -2.955 4.921 -2.190 1.00 96.50 134 PRO A N 1
ATOM 1033 C CA . PRO A 1 134 ? -1.928 5.529 -1.346 1.00 96.50 134 PRO A CA 1
ATOM 1034 C C . PRO A 1 134 ? -0.580 4.825 -1.441 1.00 96.50 134 PRO A C 1
ATOM 1036 O O . PRO A 1 134 ? 0.452 5.490 -1.402 1.00 96.50 134 PRO A O 1
ATOM 1039 N N . THR A 1 135 ? -0.578 3.497 -1.578 1.00 97.50 135 THR A N 1
ATOM 1040 C CA . THR A 1 135 ? 0.659 2.719 -1.706 1.00 97.50 135 THR A CA 1
ATOM 1041 C C . THR A 1 135 ? 1.311 2.974 -3.061 1.00 97.50 135 THR A C 1
ATOM 1043 O O . THR A 1 135 ? 2.507 3.249 -3.111 1.00 97.50 135 THR A O 1
ATOM 1046 N N . GLN A 1 136 ? 0.537 2.990 -4.152 1.00 97.88 136 GLN A N 1
ATOM 1047 C CA . GLN A 1 136 ? 1.055 3.359 -5.474 1.00 97.88 136 GLN A CA 1
ATOM 1048 C C . GLN A 1 136 ? 1.633 4.785 -5.475 1.00 97.88 136 GLN A C 1
ATOM 1050 O O . GLN A 1 136 ? 2.734 5.007 -5.977 1.00 97.88 136 GLN A O 1
ATOM 1055 N N . GLU A 1 137 ? 0.938 5.753 -4.863 1.00 97.12 137 GLU A N 1
ATOM 1056 C CA . GLU A 1 137 ? 1.448 7.122 -4.733 1.00 97.12 137 GLU A CA 1
ATOM 1057 C C . GLU A 1 137 ? 2.707 7.200 -3.864 1.00 97.12 137 GLU A C 1
ATOM 1059 O O . GLU A 1 137 ? 3.616 7.958 -4.198 1.00 97.12 137 GLU A O 1
ATOM 1064 N N . PHE A 1 138 ? 2.775 6.437 -2.769 1.00 97.44 138 PHE A N 1
ATOM 1065 C CA . PHE A 1 138 ? 3.955 6.360 -1.909 1.00 97.44 138 PHE A CA 1
ATOM 1066 C C . PHE A 1 138 ? 5.179 5.885 -2.697 1.00 97.44 138 PHE A C 1
ATOM 1068 O O . PHE A 1 138 ? 6.228 6.533 -2.680 1.00 97.44 138 PHE A O 1
ATOM 1075 N N . PHE A 1 139 ? 5.042 4.795 -3.454 1.00 97.56 139 PHE A N 1
ATOM 1076 C CA . PHE A 1 139 ? 6.156 4.288 -4.247 1.00 97.56 139 PHE A CA 1
ATOM 1077 C C . PHE A 1 139 ? 6.559 5.255 -5.363 1.00 97.56 139 PHE A C 1
ATOM 1079 O O . PHE A 1 139 ? 7.742 5.574 -5.492 1.00 97.56 139 PHE A O 1
ATOM 1086 N N . ALA A 1 140 ? 5.595 5.812 -6.099 1.00 96.00 140 ALA A N 1
ATOM 1087 C CA . ALA A 1 140 ? 5.885 6.720 -7.205 1.00 96.00 140 ALA A CA 1
ATOM 1088 C C . ALA A 1 140 ? 6.503 8.050 -6.733 1.00 96.00 140 ALA A C 1
ATOM 1090 O O . ALA A 1 140 ? 7.527 8.503 -7.255 1.00 96.00 140 ALA A O 1
ATOM 1091 N N . LYS A 1 141 ? 5.897 8.696 -5.731 1.00 95.62 141 LYS A N 1
ATOM 1092 C CA . LYS A 1 141 ? 6.275 10.053 -5.309 1.00 95.62 141 LYS A CA 1
ATOM 1093 C C . LYS A 1 141 ? 7.460 10.034 -4.347 1.00 95.62 141 LYS A C 1
ATOM 1095 O O . LYS A 1 141 ? 8.409 10.801 -4.553 1.00 95.62 141 LYS A O 1
ATOM 1100 N N . ASP A 1 142 ? 7.441 9.142 -3.358 1.00 95.31 142 ASP A N 1
ATOM 1101 C CA . ASP A 1 142 ? 8.389 9.154 -2.240 1.00 95.31 142 ASP A CA 1
ATOM 1102 C C . ASP A 1 142 ? 9.565 8.199 -2.452 1.00 95.31 142 ASP A C 1
ATOM 1104 O O . ASP A 1 142 ? 10.713 8.625 -2.343 1.00 95.31 142 ASP A O 1
ATOM 1108 N N . MET A 1 143 ? 9.300 6.943 -2.824 1.00 95.44 143 MET A N 1
ATOM 1109 C CA . MET A 1 143 ? 10.359 5.950 -3.074 1.00 95.44 143 MET A CA 1
ATOM 1110 C C . MET A 1 143 ? 10.978 6.088 -4.469 1.00 95.44 143 MET A C 1
ATOM 1112 O O . MET A 1 143 ? 12.111 5.667 -4.684 1.00 95.44 143 MET A O 1
ATOM 1116 N N . GLY A 1 144 ? 10.273 6.711 -5.415 1.00 95.31 144 GLY A N 1
ATOM 1117 C CA . GLY A 1 144 ? 10.759 7.002 -6.762 1.00 95.31 144 GLY A CA 1
ATOM 1118 C C . GLY A 1 144 ? 10.791 5.817 -7.717 1.00 95.31 144 GLY A C 1
ATOM 1119 O O . GLY A 1 144 ? 11.669 5.779 -8.573 1.00 95.31 144 GLY A O 1
ATOM 1120 N N . LEU A 1 145 ? 9.864 4.872 -7.575 1.00 95.56 145 LEU A N 1
ATOM 1121 C CA . LEU A 1 145 ? 9.674 3.770 -8.518 1.00 95.56 145 LEU A CA 1
ATOM 1122 C C . LEU A 1 145 ? 8.178 3.527 -8.754 1.00 95.56 145 LEU A C 1
ATOM 1124 O O . LEU A 1 145 ? 7.382 3.722 -7.833 1.00 95.56 145 LEU A O 1
ATOM 1128 N N . PRO A 1 146 ? 7.771 3.126 -9.965 1.00 96.88 146 PRO A N 1
ATOM 1129 C CA . PRO A 1 146 ? 6.376 2.834 -10.240 1.00 96.88 146 PRO A CA 1
ATOM 1130 C C . PRO A 1 146 ? 5.965 1.508 -9.588 1.00 96.88 146 PRO A C 1
ATOM 1132 O O . PRO A 1 146 ? 6.746 0.561 -9.498 1.00 96.88 146 PRO A O 1
ATOM 1135 N N . LEU A 1 147 ? 4.724 1.450 -9.123 1.00 98.12 147 LEU A N 1
ATOM 1136 C CA . LEU A 1 147 ? 4.088 0.243 -8.612 1.00 98.12 147 LEU A CA 1
ATOM 1137 C C . LEU A 1 147 ? 2.643 0.261 -9.077 1.00 98.12 147 LEU A C 1
ATOM 1139 O O . LEU A 1 147 ? 1.947 1.232 -8.795 1.00 98.12 147 LEU A O 1
ATOM 1143 N N . THR A 1 148 ? 2.182 -0.835 -9.669 1.00 98.12 148 THR A N 1
ATOM 1144 C CA . THR A 1 148 ? 0.758 -1.093 -9.896 1.00 98.12 148 THR A CA 1
ATOM 1145 C C . THR A 1 148 ? 0.285 -2.194 -8.962 1.00 98.12 148 THR A C 1
ATOM 1147 O O . THR A 1 148 ? 0.958 -3.209 -8.802 1.00 98.12 148 THR A O 1
ATOM 1150 N N . MET A 1 149 ? -0.869 -1.997 -8.334 1.00 97.75 149 MET A N 1
ATOM 1151 C CA . MET A 1 149 ? -1.535 -2.999 -7.509 1.00 97.75 149 MET A CA 1
ATOM 1152 C C . MET A 1 149 ? -2.847 -3.411 -8.170 1.00 97.75 149 MET A C 1
ATOM 1154 O O . MET A 1 149 ? -3.705 -2.564 -8.414 1.00 97.75 149 MET A O 1
ATOM 1158 N N . THR A 1 150 ? -3.040 -4.700 -8.410 1.00 96.56 150 THR A N 1
ATOM 1159 C CA . THR A 1 150 ? -4.219 -5.251 -9.086 1.00 96.56 150 THR A CA 1
ATOM 1160 C C . THR A 1 150 ? -4.949 -6.192 -8.130 1.00 96.56 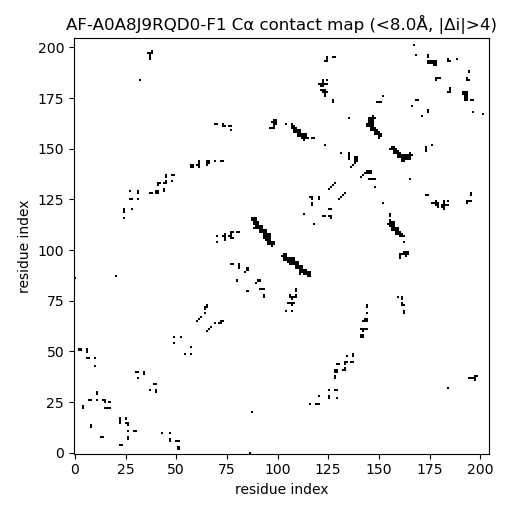150 THR A C 1
ATOM 1162 O O . THR A 1 150 ? -4.570 -7.360 -8.021 1.00 96.56 150 THR A O 1
ATOM 1165 N N . PRO A 1 151 ? -5.949 -5.695 -7.376 1.00 95.75 151 PRO A N 1
ATOM 1166 C CA . PRO A 1 151 ? -6.775 -6.539 -6.525 1.00 95.75 151 PRO A CA 1
ATOM 1167 C C . PRO A 1 151 ? -7.762 -7.354 -7.366 1.00 95.75 151 PRO A C 1
ATOM 1169 O O . PRO A 1 151 ? -8.354 -6.830 -8.308 1.00 95.75 151 PRO A O 1
ATOM 1172 N N . ASN A 1 152 ? -7.992 -8.601 -6.970 1.00 93.31 152 ASN A N 1
ATOM 1173 C CA . ASN A 1 152 ? -9.085 -9.429 -7.454 1.00 93.31 152 ASN A CA 1
ATOM 1174 C C . ASN A 1 152 ? -10.150 -9.529 -6.351 1.00 93.31 152 ASN A C 1
ATOM 1176 O O . ASN A 1 152 ? -9.889 -9.986 -5.237 1.00 93.31 152 ASN A O 1
ATOM 1180 N N . TYR A 1 153 ? -11.358 -9.055 -6.649 1.00 90.94 153 TYR A N 1
ATOM 1181 C CA . TYR A 1 153 ? -12.460 -9.016 -5.687 1.00 90.94 153 TYR A CA 1
ATOM 1182 C C . TYR A 1 153 ? -13.257 -10.326 -5.605 1.00 90.94 153 TYR A C 1
ATOM 1184 O O . TYR A 1 153 ? -14.099 -10.451 -4.717 1.00 90.94 153 TYR A O 1
ATOM 1192 N N . GLU A 1 154 ? -13.001 -11.292 -6.490 1.00 89.56 154 GLU A N 1
ATOM 1193 C CA . GLU A 1 154 ? -13.667 -12.599 -6.500 1.00 89.56 154 GLU A CA 1
ATOM 1194 C C . GLU A 1 154 ? -12.945 -13.615 -5.605 1.00 89.56 154 GLU A C 1
ATOM 1196 O O . GLU A 1 154 ? -13.577 -14.273 -4.778 1.00 89.56 154 GLU A O 1
ATOM 1201 N N . ASP A 1 155 ? -11.619 -13.719 -5.730 1.00 93.25 155 ASP A N 1
ATOM 1202 C CA . ASP A 1 155 ? -10.796 -14.676 -4.971 1.00 93.25 155 ASP A CA 1
ATOM 1203 C C . ASP A 1 155 ? -10.004 -14.042 -3.810 1.00 93.25 155 ASP A C 1
ATOM 1205 O O . ASP A 1 155 ? -9.385 -14.755 -3.015 1.00 93.25 155 ASP A O 1
ATOM 1209 N N . PHE A 1 156 ? -10.089 -12.713 -3.676 1.00 94.94 156 PHE A N 1
ATOM 1210 C CA . PHE A 1 156 ? -9.365 -11.871 -2.723 1.00 94.94 156 PHE A CA 1
ATOM 1211 C C . PHE A 1 156 ? -7.851 -11.782 -2.943 1.00 94.94 156 PHE A C 1
ATOM 1213 O O . PHE A 1 156 ? -7.158 -11.230 -2.089 1.00 94.94 156 PHE A O 1
ATOM 1220 N N . SER A 1 157 ? -7.300 -12.275 -4.048 1.00 97.25 157 SER A N 1
ATOM 1221 C CA . SER A 1 157 ? -5.880 -12.104 -4.361 1.00 97.25 157 SER A CA 1
ATOM 1222 C C . SER A 1 157 ? -5.539 -10.644 -4.701 1.00 97.25 157 SER A C 1
ATOM 1224 O O . SER A 1 157 ? -6.407 -9.813 -4.980 1.00 97.25 157 SER A O 1
ATOM 1226 N N . CYS A 1 158 ? -4.259 -10.277 -4.624 1.00 98.00 158 CYS A N 1
ATOM 1227 C CA . CYS A 1 158 ? -3.791 -8.959 -5.056 1.00 98.00 158 CYS A CA 1
ATOM 1228 C C . CYS A 1 158 ? -2.366 -9.050 -5.599 1.00 98.00 158 CYS A C 1
ATOM 1230 O O . CYS A 1 158 ? -1.454 -9.469 -4.883 1.00 98.00 158 CYS A O 1
ATOM 1232 N N . GLN A 1 159 ? -2.169 -8.635 -6.849 1.00 98.44 159 GLN A N 1
ATOM 1233 C CA . GLN A 1 159 ? -0.855 -8.605 -7.483 1.00 98.44 159 GLN A CA 1
ATOM 1234 C C . GLN A 1 159 ? -0.225 -7.220 -7.338 1.00 98.44 159 GLN A C 1
ATOM 1236 O O . GLN A 1 159 ? -0.804 -6.221 -7.752 1.00 98.44 159 GLN A O 1
ATOM 1241 N N . PHE A 1 160 ? 0.985 -7.164 -6.797 1.00 98.56 160 PHE A N 1
ATOM 1242 C CA . PHE A 1 160 ? 1.842 -5.983 -6.814 1.00 98.56 160 PHE A CA 1
ATOM 1243 C C . PHE A 1 160 ? 2.846 -6.154 -7.950 1.00 98.56 160 PHE A C 1
ATOM 1245 O O . PHE A 1 160 ? 3.512 -7.185 -8.008 1.00 98.56 160 PHE A O 1
ATOM 1252 N N . SER A 1 161 ? 2.977 -5.157 -8.818 1.00 98.50 161 SER A N 1
ATOM 1253 C CA . SER A 1 161 ? 3.925 -5.150 -9.935 1.00 98.50 161 SER A CA 1
ATOM 1254 C C . SER A 1 161 ? 4.840 -3.935 -9.824 1.00 98.50 161 SER A C 1
ATOM 1256 O O . SER A 1 161 ? 4.469 -2.822 -10.211 1.00 98.50 161 SER A O 1
ATOM 1258 N N . PHE A 1 162 ? 6.024 -4.129 -9.243 1.00 98.38 162 PHE A N 1
ATOM 1259 C CA . PHE A 1 162 ? 7.031 -3.079 -9.112 1.00 98.38 162 PHE A CA 1
ATOM 1260 C C . PHE A 1 162 ? 7.737 -2.862 -10.452 1.00 98.38 162 PHE A C 1
ATOM 1262 O O . PHE A 1 162 ? 8.225 -3.805 -11.068 1.00 98.38 162 PHE A O 1
ATOM 1269 N N . GLY A 1 163 ? 7.822 -1.616 -10.906 1.00 97.12 163 GLY A N 1
ATOM 1270 C CA . GLY A 1 163 ? 8.289 -1.298 -12.255 1.00 97.12 163 GLY A CA 1
ATOM 1271 C C . GLY A 1 163 ? 7.158 -1.127 -13.274 1.00 97.12 163 GLY A C 1
ATOM 1272 O O . GLY A 1 163 ? 7.456 -0.854 -14.431 1.00 97.12 163 GLY A O 1
ATOM 1273 N N . LEU A 1 164 ? 5.890 -1.280 -12.867 1.00 97.75 164 LEU A N 1
ATOM 1274 C CA . LEU A 1 164 ? 4.719 -1.055 -13.719 1.00 97.75 164 LEU A CA 1
ATOM 1275 C C . LEU A 1 164 ? 3.981 0.218 -13.295 1.00 97.75 164 LEU A C 1
ATOM 1277 O O . LEU A 1 164 ? 3.533 0.334 -12.148 1.00 97.75 164 LEU A O 1
ATOM 1281 N N . THR A 1 165 ? 3.836 1.166 -14.213 1.00 97.12 165 THR A N 1
ATOM 1282 C CA . THR A 1 165 ? 3.166 2.445 -13.974 1.00 97.12 165 THR A CA 1
ATOM 1283 C C . THR A 1 165 ? 1.648 2.256 -13.854 1.00 97.12 165 THR A C 1
ATOM 1285 O O . THR A 1 165 ? 1.041 1.652 -14.741 1.00 97.12 165 THR A O 1
ATOM 1288 N N . PRO A 1 166 ? 1.007 2.780 -12.785 1.00 95.19 166 PRO A N 1
ATOM 1289 C CA . PRO A 1 166 ? -0.442 2.731 -12.636 1.00 95.19 166 PRO A CA 1
ATOM 1290 C C . PRO A 1 166 ? -1.181 3.300 -13.839 1.00 95.19 166 PRO A C 1
ATOM 1292 O O . PRO A 1 166 ? -0.888 4.407 -14.294 1.00 95.19 166 PRO A O 1
ATOM 1295 N N . LYS A 1 167 ? -2.198 2.568 -14.291 1.00 91.50 167 LYS A N 1
ATOM 1296 C CA . LYS A 1 167 ? -3.127 3.050 -15.311 1.00 91.50 167 LYS A CA 1
ATOM 1297 C C . LYS A 1 167 ? -3.966 4.224 -14.788 1.00 91.50 167 LYS A C 1
ATOM 1299 O O . LYS A 1 167 ? -4.183 4.338 -13.575 1.00 91.50 167 LYS A O 1
ATOM 1304 N N . PRO A 1 168 ? -4.492 5.072 -15.688 1.00 88.56 168 PRO A N 1
ATOM 1305 C CA . PRO A 1 168 ? -5.541 6.015 -15.339 1.00 88.56 168 PRO A CA 1
ATOM 1306 C C . PRO A 1 168 ? -6.735 5.316 -14.687 1.00 88.56 168 PRO A C 1
ATOM 1308 O O . PRO A 1 168 ? -7.108 4.214 -15.079 1.00 88.56 168 PRO A O 1
ATOM 1311 N N . VAL A 1 169 ? -7.386 5.984 -13.732 1.00 82.81 169 VAL A N 1
ATOM 1312 C CA . VAL A 1 169 ? -8.557 5.451 -13.005 1.00 82.81 169 VAL A CA 1
ATOM 1313 C C . VAL A 1 169 ? -9.674 4.995 -13.952 1.00 82.81 169 VAL A C 1
ATOM 1315 O O . VAL A 1 169 ? -10.366 4.021 -13.674 1.00 82.81 169 VAL A O 1
ATOM 1318 N N . THR A 1 170 ? -9.840 5.677 -15.087 1.00 83.00 170 THR A N 1
ATOM 1319 C CA . THR A 1 170 ? -10.832 5.349 -16.123 1.00 83.00 170 THR A CA 1
ATOM 1320 C C . THR A 1 170 ? -10.573 4.020 -16.829 1.00 83.00 170 THR A C 1
ATOM 1322 O O . THR A 1 170 ? -11.507 3.439 -17.373 1.00 83.00 170 THR A O 1
ATOM 1325 N N . GLU A 1 171 ? -9.328 3.549 -16.824 1.00 86.62 171 GLU A N 1
ATOM 1326 C CA . GLU A 1 171 ? -8.867 2.323 -17.490 1.00 86.62 171 GLU A CA 1
ATOM 1327 C C . GLU A 1 171 ? -8.530 1.205 -16.490 1.00 86.62 171 GLU A C 1
ATOM 1329 O O . GLU A 1 171 ? -8.095 0.120 -16.875 1.00 86.62 171 GLU A O 1
ATOM 1334 N N . ASP A 1 172 ? -8.701 1.468 -15.196 1.00 86.88 172 ASP A N 1
ATOM 1335 C CA . ASP A 1 172 ? -8.373 0.541 -14.125 1.00 86.88 172 ASP A CA 1
ATOM 1336 C C . ASP A 1 172 ? -9.636 -0.197 -13.660 1.00 86.88 172 ASP A C 1
ATOM 1338 O O . ASP A 1 172 ? -10.530 0.354 -13.010 1.00 86.88 172 ASP A O 1
ATOM 1342 N N . GLU A 1 173 ? -9.701 -1.484 -13.998 1.00 87.00 173 GLU A N 1
ATOM 1343 C CA . GLU A 1 173 ? -10.834 -2.373 -13.717 1.00 87.00 173 GLU A CA 1
ATOM 1344 C C . GLU A 1 173 ? -11.167 -2.476 -12.222 1.00 87.00 173 GLU A C 1
ATOM 1346 O O . GLU A 1 173 ? -12.322 -2.719 -11.853 1.00 87.00 173 GLU A O 1
ATOM 1351 N N . ALA A 1 174 ? -10.199 -2.196 -11.339 1.00 86.69 174 ALA A N 1
ATOM 1352 C CA . ALA A 1 174 ? -10.437 -2.175 -9.901 1.00 86.69 174 ALA A CA 1
ATOM 1353 C C . ALA A 1 174 ? -11.503 -1.130 -9.502 1.00 86.69 174 ALA A C 1
ATOM 1355 O O . ALA A 1 174 ? -12.187 -1.300 -8.495 1.00 86.69 174 ALA A O 1
ATOM 1356 N N . PHE A 1 175 ? -11.696 -0.077 -10.306 1.00 83.62 175 PHE A N 1
ATOM 1357 C CA . PHE A 1 175 ? -12.719 0.954 -10.089 1.00 83.62 175 PHE A CA 1
ATOM 1358 C C . PHE A 1 175 ? -14.060 0.644 -10.767 1.00 83.62 175 PHE A C 1
ATOM 1360 O O . PHE 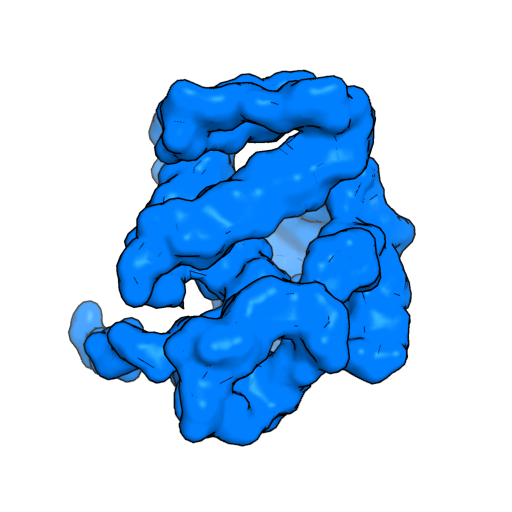A 1 175 ? -15.077 1.260 -10.436 1.00 83.62 175 PHE A O 1
ATOM 1367 N N . ALA A 1 176 ? -14.084 -0.302 -11.707 1.00 77.31 176 ALA A N 1
ATOM 1368 C CA . ALA A 1 176 ? -15.306 -0.722 -12.386 1.00 77.31 176 ALA A CA 1
ATOM 1369 C C . ALA A 1 176 ? -16.152 -1.678 -11.529 1.00 77.31 176 ALA A C 1
ATOM 1371 O O . ALA A 1 176 ? -17.365 -1.772 -11.729 1.00 77.31 176 ALA A O 1
ATOM 1372 N N . THR A 1 177 ? -15.534 -2.358 -10.559 1.00 70.19 177 THR A N 1
ATOM 1373 C CA . THR A 1 177 ? -16.200 -3.388 -9.754 1.00 70.19 177 THR A CA 1
ATOM 1374 C C . THR A 1 177 ? -17.142 -2.770 -8.702 1.00 70.19 177 THR A C 1
ATOM 1376 O O . THR A 1 177 ? -16.753 -1.837 -7.987 1.00 70.19 177 THR A O 1
ATOM 1379 N N . PRO A 1 178 ? -18.391 -3.264 -8.567 1.00 70.06 178 PRO A N 1
ATOM 1380 C CA . PRO A 1 178 ? -19.302 -2.826 -7.515 1.00 70.06 178 PRO A CA 1
ATOM 1381 C C . PRO A 1 178 ? -18.795 -3.215 -6.121 1.00 70.06 178 PRO A C 1
ATOM 1383 O O . PRO A 1 178 ? -18.105 -4.211 -5.925 1.00 70.06 178 PRO A O 1
ATOM 1386 N N . CYS A 1 179 ? -19.193 -2.443 -5.113 1.00 70.88 179 CYS A N 1
ATOM 1387 C CA . CYS A 1 179 ? -18.815 -2.727 -3.730 1.00 70.88 179 CYS A CA 1
ATOM 1388 C C . CYS A 1 179 ? -19.521 -3.975 -3.198 1.00 70.88 179 CYS A C 1
ATOM 1390 O O . CYS A 1 179 ? -20.707 -4.189 -3.466 1.00 70.88 179 CYS A O 1
ATOM 1392 N N . PHE A 1 180 ? -18.806 -4.742 -2.366 1.00 73.06 180 PHE A N 1
ATOM 1393 C CA . PHE A 1 180 ? -19.371 -5.868 -1.624 1.00 73.06 180 PHE A CA 1
ATOM 1394 C C . PHE A 1 180 ? -20.637 -5.459 -0.858 1.00 73.06 180 PHE A C 1
ATOM 1396 O O . PHE A 1 180 ? -20.779 -4.312 -0.423 1.00 73.06 180 PHE A O 1
ATOM 1403 N N . ALA A 1 181 ? -21.563 -6.403 -0.670 1.00 71.56 181 ALA A N 1
ATOM 1404 C CA . ALA A 1 181 ? -22.855 -6.142 -0.034 1.00 71.56 181 ALA A CA 1
ATOM 1405 C C . ALA A 1 181 ? -22.720 -5.537 1.376 1.00 71.56 181 ALA A C 1
ATOM 1407 O O . ALA A 1 181 ? -23.502 -4.666 1.747 1.00 71.56 181 ALA A O 1
ATOM 1408 N N . GLN A 1 182 ? -21.693 -5.958 2.109 1.00 72.50 182 GLN A N 1
ATOM 1409 C CA . GLN A 1 182 ? -21.359 -5.544 3.467 1.00 72.50 182 GLN A CA 1
ATOM 1410 C C . GLN A 1 182 ? -20.540 -4.242 3.558 1.00 72.50 182 GLN A C 1
ATOM 1412 O O . GLN A 1 182 ? -20.246 -3.786 4.659 1.00 72.50 182 GLN A O 1
ATOM 1417 N N . CYS A 1 183 ? -20.159 -3.629 2.431 1.00 74.81 183 CYS A N 1
ATOM 1418 C CA . CYS A 1 183 ? -19.314 -2.434 2.415 1.00 74.81 183 CYS A CA 1
ATOM 1419 C C . CYS A 1 183 ? -20.091 -1.205 2.928 1.00 74.81 183 CYS A C 1
ATOM 1421 O O . CYS A 1 183 ? -21.047 -0.777 2.271 1.00 74.81 183 CYS A O 1
ATOM 1423 N N . PRO A 1 184 ? -19.668 -0.569 4.039 1.00 68.56 184 PRO A N 1
ATOM 1424 C CA . PRO A 1 184 ? -20.374 0.586 4.607 1.00 68.56 184 PRO A CA 1
ATOM 1425 C C . PRO A 1 184 ? -20.469 1.772 3.636 1.00 68.56 184 PRO A C 1
ATOM 1427 O O . PRO A 1 184 ? -21.446 2.519 3.642 1.00 68.56 184 PRO A O 1
ATOM 1430 N N . SER A 1 185 ? -19.489 1.912 2.735 1.00 66.81 185 SER A N 1
ATOM 1431 C CA . SER A 1 185 ? -19.467 2.964 1.712 1.00 66.81 185 SER A CA 1
ATOM 1432 C C . SER A 1 185 ? -20.576 2.832 0.661 1.00 66.81 185 SER A C 1
ATOM 1434 O O . SER A 1 185 ? -20.881 3.814 -0.013 1.00 66.81 185 SER A O 1
ATOM 1436 N N . LYS A 1 186 ? -21.217 1.659 0.532 1.00 61.12 186 LYS A N 1
ATOM 1437 C CA . LYS A 1 186 ? -22.321 1.423 -0.415 1.00 61.12 186 LYS A CA 1
ATOM 1438 C C . LYS A 1 186 ? -23.542 2.302 -0.119 1.00 61.12 186 LYS A C 1
ATOM 1440 O O . LYS A 1 186 ? -24.255 2.677 -1.038 1.00 61.12 186 LYS A O 1
ATOM 1445 N N . GLN A 1 187 ? -23.774 2.662 1.147 1.00 55.09 187 GLN A N 1
ATOM 1446 C CA . GLN A 1 187 ? -24.918 3.497 1.537 1.00 55.09 187 GLN A CA 1
ATOM 1447 C C . GLN A 1 187 ? -24.716 4.989 1.225 1.00 55.09 187 GLN A C 1
ATOM 1449 O O . GLN A 1 187 ? -25.696 5.710 1.049 1.00 55.09 187 GLN A O 1
ATOM 1454 N N . ARG A 1 188 ? -23.462 5.459 1.130 1.00 53.62 188 ARG A N 1
ATOM 1455 C CA . ARG A 1 188 ? -23.137 6.878 0.885 1.00 53.62 188 ARG A CA 1
ATOM 1456 C C . ARG A 1 188 ? -23.229 7.287 -0.587 1.00 53.62 188 ARG A C 1
ATOM 1458 O O . ARG A 1 188 ? -23.378 8.472 -0.859 1.00 53.62 188 ARG A O 1
ATOM 1465 N N . HIS A 1 189 ? -23.195 6.339 -1.525 1.00 51.84 189 HIS A N 1
ATOM 1466 C CA . HIS A 1 189 ? -23.247 6.629 -2.959 1.00 51.84 189 HIS A CA 1
ATOM 1467 C C . HIS A 1 189 ? -24.369 5.821 -3.624 1.00 51.84 189 HIS A C 1
ATOM 1469 O O . HIS A 1 189 ? -24.308 4.597 -3.693 1.00 51.84 189 HIS A O 1
ATOM 1475 N N . ARG A 1 190 ? -25.401 6.507 -4.142 1.00 46.31 190 ARG A N 1
ATOM 1476 C CA . ARG A 1 190 ? -26.476 5.915 -4.970 1.00 46.31 190 ARG A CA 1
ATOM 1477 C C . ARG A 1 190 ? -25.959 5.571 -6.381 1.00 46.31 190 ARG A C 1
ATOM 1479 O O . ARG A 1 190 ? -26.477 6.076 -7.372 1.00 46.31 190 ARG A O 1
ATOM 1486 N N . GLY A 1 191 ? -24.911 4.756 -6.479 1.00 49.25 191 GLY A N 1
ATOM 1487 C CA . GLY A 1 191 ? -24.280 4.372 -7.743 1.00 49.25 191 GLY A CA 1
ATOM 1488 C C . GLY A 1 191 ? -23.852 2.905 -7.766 1.00 49.25 191 GLY A C 1
ATOM 1489 O O . GLY A 1 191 ? -23.643 2.288 -6.727 1.00 49.25 191 GLY A O 1
ATOM 1490 N N . TYR A 1 192 ? -23.714 2.350 -8.973 1.00 47.12 192 TYR A N 1
ATOM 1491 C CA . TYR A 1 192 ? -23.276 0.965 -9.210 1.00 47.12 192 TYR A CA 1
ATOM 1492 C C . TYR A 1 192 ? -21.756 0.757 -9.064 1.00 47.12 192 TYR A C 1
ATOM 1494 O O . TYR A 1 192 ? -21.294 -0.377 -9.133 1.00 47.12 192 TYR A O 1
ATOM 1502 N N . ARG A 1 193 ? -20.968 1.821 -8.858 1.00 56.50 193 ARG A N 1
ATOM 1503 C CA . ARG A 1 193 ? -19.501 1.765 -8.732 1.00 56.50 193 ARG A CA 1
ATOM 1504 C C . ARG A 1 193 ? -19.065 2.097 -7.313 1.00 56.50 193 ARG A C 1
ATOM 1506 O O . ARG A 1 193 ? -19.667 2.953 -6.664 1.00 56.50 193 ARG A O 1
ATOM 1513 N N . CYS A 1 194 ? -18.011 1.438 -6.836 1.00 56.66 194 CYS A N 1
ATOM 1514 C CA . CYS A 1 194 ? -17.402 1.820 -5.571 1.00 56.66 194 CYS A CA 1
ATOM 1515 C C . CYS A 1 194 ? -16.856 3.250 -5.627 1.00 56.66 194 CYS A C 1
ATOM 1517 O O . CYS A 1 194 ? -16.132 3.588 -6.564 1.00 56.66 194 CYS A O 1
ATOM 1519 N N . PRO A 1 195 ? -17.107 4.076 -4.600 1.00 55.78 195 PRO A N 1
ATOM 1520 C CA . PRO A 1 195 ? -16.471 5.378 -4.489 1.00 55.78 195 PRO A CA 1
ATOM 1521 C C . PRO A 1 195 ? -14.967 5.205 -4.243 1.00 55.78 195 PRO A C 1
ATOM 1523 O O . PRO A 1 195 ? -14.521 4.825 -3.155 1.00 55.78 195 PRO A O 1
ATOM 1526 N N . GLY A 1 196 ? -14.192 5.475 -5.287 1.00 51.66 196 GLY A N 1
ATOM 1527 C CA . GLY A 1 196 ? -12.744 5.698 -5.247 1.00 51.66 196 GLY A CA 1
ATOM 1528 C C . GLY A 1 196 ? -12.294 6.819 -6.190 1.00 51.66 196 GLY A C 1
ATOM 1529 O O . GLY A 1 196 ? -11.104 7.111 -6.259 1.00 51.66 196 GLY A O 1
ATOM 1530 N N . ALA A 1 197 ? -13.239 7.446 -6.902 1.00 49.22 197 ALA A N 1
ATOM 1531 C CA . ALA A 1 197 ? -12.984 8.310 -8.047 1.00 49.22 197 ALA A CA 1
ATOM 1532 C C . ALA A 1 197 ? -13.894 9.551 -8.036 1.00 49.22 197 ALA A C 1
ATOM 1534 O O . ALA A 1 197 ? -14.815 9.650 -8.834 1.00 49.22 197 ALA A O 1
ATOM 1535 N N . ASP A 1 198 ? -13.608 10.499 -7.145 1.00 45.66 198 ASP A N 1
ATOM 1536 C CA . ASP A 1 198 ? -13.916 11.921 -7.382 1.00 45.66 198 ASP A CA 1
ATOM 1537 C C . ASP A 1 198 ? -12.598 12.670 -7.642 1.00 45.66 198 ASP A C 1
ATOM 1539 O O . ASP A 1 198 ? -12.310 13.701 -7.039 1.00 45.66 198 ASP A O 1
ATOM 1543 N N . VAL A 1 199 ? -11.718 12.088 -8.463 1.00 44.94 199 VAL A N 1
ATOM 1544 C CA . VAL A 1 199 ? -10.399 12.663 -8.746 1.00 44.94 199 VAL A CA 1
ATOM 1545 C C . VAL A 1 199 ? -10.203 12.742 -10.255 1.00 44.94 199 VAL A C 1
ATOM 1547 O O . VAL A 1 199 ? -9.556 11.893 -10.866 1.00 44.94 199 VAL A O 1
ATOM 1550 N N . ASP A 1 200 ? -10.742 13.808 -10.845 1.00 40.38 200 ASP A N 1
ATOM 1551 C CA . ASP A 1 200 ? -10.102 14.469 -11.984 1.00 40.38 200 ASP A CA 1
ATOM 1552 C C . ASP A 1 200 ? -8.696 14.888 -11.535 1.00 40.38 200 ASP A C 1
ATOM 1554 O O . ASP A 1 200 ? -8.518 15.964 -10.974 1.00 40.38 200 ASP A O 1
ATOM 1558 N N . THR A 1 201 ? -7.695 14.011 -11.643 1.00 42.59 201 THR A N 1
ATOM 1559 C CA . THR A 1 201 ? -6.264 14.381 -11.680 1.00 42.59 201 THR A CA 1
ATOM 1560 C C . THR A 1 201 ? -5.389 13.154 -11.939 1.00 42.59 201 THR A C 1
ATOM 1562 O O . THR A 1 201 ? -4.657 12.669 -11.082 1.00 42.59 201 THR A O 1
ATOM 1565 N N . LEU A 1 202 ? -5.417 12.686 -13.184 1.00 39.31 202 LEU A N 1
ATOM 1566 C CA . LEU A 1 202 ? -4.230 12.141 -13.843 1.00 39.31 202 LEU A CA 1
ATOM 1567 C C . LEU A 1 202 ? -4.051 12.878 -15.173 1.00 39.31 202 LEU A C 1
ATOM 1569 O O . LEU A 1 202 ? -4.061 12.287 -16.244 1.00 39.31 202 LEU A O 1
ATOM 1573 N N . VAL A 1 203 ? -3.914 14.204 -15.091 1.00 32.38 203 VAL A N 1
ATOM 1574 C CA . VAL A 1 203 ? -3.233 14.954 -16.146 1.00 32.38 203 VAL A CA 1
ATOM 1575 C C . VAL A 1 203 ? -1.773 14.999 -15.733 1.00 32.38 203 VAL A C 1
ATOM 1577 O O . VAL A 1 203 ? -1.399 15.639 -14.752 1.00 32.38 203 VAL A O 1
ATOM 1580 N N . VAL A 1 204 ? -0.982 14.220 -16.458 1.00 33.53 204 VAL A N 1
ATOM 1581 C CA . VAL A 1 204 ? 0.469 14.323 -16.503 1.00 33.53 204 VAL A CA 1
ATOM 1582 C C . VAL A 1 204 ? 0.814 15.745 -16.949 1.00 33.53 204 VAL A C 1
ATOM 1584 O O . VAL A 1 204 ? 0.500 16.131 -18.073 1.00 33.53 204 VAL A O 1
ATOM 1587 N N . THR A 1 205 ? 1.453 16.506 -16.066 1.00 29.98 205 THR A N 1
ATOM 1588 C CA . THR A 1 205 ? 2.332 17.632 -16.415 1.00 29.98 205 THR A CA 1
ATOM 1589 C C . THR A 1 205 ? 3.588 17.522 -15.582 1.00 29.98 205 THR A C 1
ATOM 1591 O O . THR A 1 205 ? 3.427 17.327 -14.353 1.00 29.98 205 THR A O 1
#

Nearest PDB structures (foldseek):
  2idl-assembly1_A  TM=3.520E-01  e=2.996E+00  Streptococcus pneumoniae TIGR4

Radius of gyration: 16.35 Å; Cα contacts (8 Å, |Δi|>4): 346; chains: 1; bounding box: 47×33×44 Å

Mean predicted aligned error: 5.79 Å

Secondary structure (DSSP, 8-state):
-HHHHHHHHHHHSS--S--HHHHHHHHHHHHHHH-SSHHHHHHHHHHHHHHTS-TTHHHHHIIIIITT-HHHHHHHHHHHHHHHHHHHH-SEEEEEEEETTTEEEEEEEEEESS-HHHHHHT-HHHHIIIIIHHHHHIIIIII-S-EEEEE-TTT--EEEEET-PPPPGGG-GGGTSPPPTT-GGGGT--SSS-S----------

pLDDT: mean 88.29, std 15.13, range [29.98, 98.62]

Foldseek 3Di:
DVLLQVLLCVLLVHFDPDDDLVRVLVSLLSLLVVDPALVSSLVSLLVSVCVSDDVPPLQCLQVPDCVPPVLVSLLVCLVCCQVPCCSQFNHKDFAWDQAPPRDTRGSNKIKSQAGPSCVVNQWLSSCLRNPQNNVQCNCVPRNNWGWHWQADNPRRMIMIGTRHHDDDPVPRCSFVQAGGPPNPQNVVDPDRTRRNDPDPDPPDD

Sequence (205 aa):
MSLFRRKMIDAIGSDSNNKGYDAIVDLTRVLNSQSNNPRDTQIKTRQILLSLFPSWLPPAFKVMFSKPLPDLSCQLNAWVTMLTCQWLMGPCKVNDVEVDGGRLGSGQGVLVERCRYLEETGCASVCLNSCKIPTQEFFAKDMGLPLTMTPNYEDFSCQFSFGLTPKPVTEDEAFATPCFAQCPSKQRHRGYRCPGADVDTLVVT

Solvent-accessible surface area (backbone atoms only — not comparable to full-atom values): 10998 Å² total; per-residue (Å²): 108,72,68,58,52,51,43,49,27,71,74,66,74,55,79,57,95,53,60,76,67,59,20,53,48,49,48,48,52,49,47,58,63,74,35,94,50,54,62,56,26,19,53,52,40,28,49,40,60,53,68,76,45,63,87,64,48,42,60,47,43,19,64,73,30,24,66,80,37,46,69,62,36,21,26,50,50,20,52,49,47,42,72,72,38,31,92,60,33,31,59,53,42,71,32,69,30,68,20,64,91,80,38,80,34,75,44,12,7,29,39,26,67,40,21,44,51,49,58,74,57,36,23,54,32,49,39,40,25,64,41,43,54,18,48,29,49,39,31,42,72,45,36,41,42,38,30,28,67,52,65,39,90,88,74,30,25,32,39,36,21,35,46,15,68,63,69,56,71,93,76,33,66,76,53,64,46,57,48,42,93,79,16,74,69,57,77,80,44,101,59,76,48,32,69,62,76,93,66,99,73,84,75,90,125